Protein AF-A0A1V4ZCW5-F1 (afdb_monomer)

Solvent-accessible surface area (backbone atoms only — not comparable to full-atom values): 11944 Å² total; per-residue (Å²): 107,68,66,57,51,46,54,52,38,46,77,61,68,37,73,44,75,27,25,12,66,42,79,93,61,71,56,29,49,71,55,45,76,65,62,68,89,48,52,25,32,40,24,42,32,31,71,56,62,67,69,28,56,40,98,85,23,58,61,35,35,31,52,52,54,54,54,54,44,57,52,48,53,52,42,38,50,52,48,26,52,52,40,41,75,72,76,28,60,49,45,60,47,76,76,77,52,58,52,41,66,95,76,69,30,42,40,52,59,49,54,56,45,29,24,40,12,36,58,18,20,56,38,84,75,70,40,49,28,24,81,75,43,12,46,41,53,49,58,37,36,32,39,18,58,54,91,70,62,58,42,60,60,45,76,70,81,56,78,91,67,52,51,29,42,78,51,33,93,65,63,25,50,47,98,68,90,79,77,78,84,67,72,52,76,83,30,39,43,58,68,47,48,46,55,50,32,53,61,33,44,73,39,91,70,44,18,57,78,47,48,44,47,56,48,44,78,53,36,118

Secondary structure (DSSP, 8-state):
-HHHHHHHHHHTT--EEEEEE-TTPPP-THHHHHT----EEEEEEEEPPHHHHSTT-HHHHHHHHHHHHHHHHHHHHHHHHHHHHTT--EEEE-TT--SBGGGTB-SS-HHHHHHHTTS-EE-TTSSEEBTTTBT-EEEEEEEESS------PPPP--TT--HHHHT-TT--B-----SSS--STTTB-HHHHHHHHHHHHTSSS-----HHHHH--TT-

Nearest PDB structures (foldseek):
  5d08-assembly2_B  TM=6.611E-01  e=1.755E-12  Bacillus subtilis subsp. subtilis str. 168
  5t8y-assembly2_B  TM=6.480E-01  e=3.854E-12  Bacillus subtilis subsp. subtilis str. 168
  8q4h-assembly1_B  TM=7.563E-01  e=6.412E-10  Desulfitobacterium hafniense TCE1
  5d0b-assembly2_B  TM=6.548E-01  e=2.755E-11  Bacillus subtilis subsp. subtilis str. 168
  5d6s-assembly5_E  TM=5.963E-01  e=6.954E-12  Streptococcus thermophilus

Foldseek 3Di:
DLVVLVVLLVVLQFPDKFKAFCVPFDFFAPCNVVVDPFGMKIKTKHFQDPVCLDPPNLPRVVVSVVVVQVSVVVSQVVSQVVCVVVVKHKDKFRPQDQSPVVQSDGRGPQQLRCQFRQQAAQALLSAGQGQAATSRIDMIMMTINDPPDIHHGDWDPCPPPDQLCVQDPQSQADDDDDTGRDPCVVGGDVVSQVVVQVVQCPDVVRGGDCRSVNRDPGND

Radius of gyration: 16.93 Å; Cα contacts (8 Å, |Δi|>4): 439; chains: 1; bounding box: 41×35×45 Å

Sequence (220 aa):
MRQSVIALALSMGIDKVGFASLKGIEFRGDLERRGIGLDQAISLVMRLPAPAISRNGADGYHEAMVRGREEMDLAANAIAKLLRSYGHHALPVTSDFKAVPEIIAGQISHRMVAYRAGLGWIGRSTLLVTPEFGPRVRLITILTDADLGSGMPLANACGDCHRCIDNCPMNALKLTRFTGYPDRAAIIDYQKCDRYEQATLERQPPSFCAMCVRSCPVGK

Structure (mmCIF, N/CA/C/O backbone):
data_AF-A0A1V4ZCW5-F1
#
_entry.id   AF-A0A1V4ZCW5-F1
#
loop_
_atom_site.group_PDB
_atom_site.id
_atom_site.type_symbol
_atom_site.label_atom_id
_atom_site.label_alt_id
_atom_site.label_comp_id
_atom_site.label_asym_id
_atom_site.label_entity_id
_atom_site.label_seq_id
_atom_site.pdbx_PDB_ins_code
_atom_site.Cartn_x
_atom_site.Cartn_y
_atom_site.Cartn_z
_atom_site.occupancy
_atom_site.B_iso_or_equiv
_atom_site.auth_seq_id
_atom_site.auth_comp_id
_atom_site.auth_asym_id
_atom_site.auth_atom_id
_atom_site.pdbx_PDB_model_num
ATOM 1 N N . MET A 1 1 ? -16.479 8.333 14.044 1.00 92.50 1 MET A N 1
ATOM 2 C CA . MET A 1 1 ? -15.071 7.873 14.024 1.00 92.50 1 MET A CA 1
ATOM 3 C C . MET A 1 1 ? -14.504 7.735 12.612 1.00 92.50 1 MET A C 1
ATOM 5 O O . MET A 1 1 ? -13.581 8.473 12.295 1.00 92.50 1 MET A O 1
ATOM 9 N N . ARG A 1 2 ? -15.052 6.869 11.741 1.00 95.50 2 ARG A N 1
ATOM 10 C CA . ARG A 1 2 ? -14.537 6.661 10.368 1.00 95.50 2 ARG A CA 1
ATOM 11 C C . ARG A 1 2 ? -14.365 7.962 9.572 1.00 95.50 2 ARG A C 1
ATOM 13 O O . ARG A 1 2 ? -13.295 8.209 9.028 1.00 95.50 2 ARG A O 1
ATOM 20 N N . GLN A 1 3 ? -15.383 8.825 9.576 1.00 96.88 3 GLN A N 1
ATOM 21 C CA . GLN A 1 3 ? -15.315 10.117 8.889 1.00 96.88 3 GLN A CA 1
ATOM 22 C C . GLN A 1 3 ? -14.236 11.042 9.470 1.00 96.88 3 GLN A C 1
ATOM 24 O O . GLN A 1 3 ? -13.561 11.724 8.711 1.00 96.88 3 GLN A O 1
ATOM 29 N N . SER A 1 4 ? -14.028 11.027 10.791 1.00 97.69 4 SER A N 1
ATOM 30 C CA . SER A 1 4 ? -12.973 11.803 11.454 1.00 97.69 4 SER A CA 1
ATOM 31 C C . SER A 1 4 ? -11.578 11.344 11.027 1.00 97.69 4 SER A C 1
ATOM 33 O O . SER A 1 4 ? -10.719 12.174 10.752 1.00 97.69 4 SER A O 1
ATOM 35 N N . VAL A 1 5 ? -11.365 10.025 10.922 1.00 98.25 5 VAL A N 1
ATOM 36 C CA . VAL A 1 5 ? -10.112 9.443 10.414 1.00 98.25 5 VAL A CA 1
ATOM 37 C C . VAL A 1 5 ? -9.863 9.880 8.973 1.00 98.25 5 VAL A C 1
ATOM 39 O O . VAL A 1 5 ? -8.765 10.328 8.660 1.00 98.25 5 VAL A O 1
ATOM 42 N N . ILE A 1 6 ? -10.880 9.778 8.109 1.00 98.44 6 ILE A N 1
ATOM 43 C CA . ILE A 1 6 ? -10.775 10.192 6.703 1.00 98.44 6 ILE A CA 1
ATOM 44 C C . ILE A 1 6 ? -10.457 11.685 6.618 1.00 98.44 6 ILE A C 1
ATOM 46 O O . ILE A 1 6 ? -9.496 12.059 5.958 1.00 98.44 6 ILE A O 1
ATOM 50 N N . ALA A 1 7 ? -11.221 12.531 7.311 1.00 98.50 7 ALA A N 1
ATOM 51 C CA . ALA A 1 7 ? -11.031 13.978 7.285 1.00 98.50 7 ALA A CA 1
ATOM 52 C C . ALA A 1 7 ? -9.625 14.382 7.754 1.00 98.50 7 ALA A C 1
ATOM 54 O O . ALA A 1 7 ? -8.966 15.177 7.085 1.00 98.50 7 ALA A O 1
ATOM 55 N N . LEU A 1 8 ? -9.138 13.790 8.853 1.00 98.56 8 LEU A N 1
ATOM 56 C CA . LEU A 1 8 ? -7.785 14.039 9.345 1.00 98.56 8 LEU A CA 1
ATOM 57 C C . LEU A 1 8 ? -6.731 13.592 8.327 1.00 98.56 8 LEU A C 1
ATOM 59 O O . LEU A 1 8 ? -5.849 14.376 7.994 1.00 98.56 8 LEU A O 1
ATOM 63 N N . ALA A 1 9 ? -6.845 12.376 7.787 1.00 98.31 9 ALA A N 1
ATOM 64 C CA . ALA A 1 9 ? -5.902 11.867 6.794 1.00 98.31 9 ALA A CA 1
ATOM 65 C C . ALA A 1 9 ? -5.822 12.783 5.559 1.00 98.31 9 ALA A C 1
ATOM 67 O O . ALA A 1 9 ? -4.726 13.176 5.163 1.00 98.31 9 ALA A O 1
ATOM 68 N N . LEU A 1 10 ? -6.973 13.173 4.996 1.00 98.19 10 LEU A N 1
ATOM 69 C CA . LEU A 1 10 ? -7.039 14.071 3.838 1.00 98.19 10 LEU A CA 1
ATOM 70 C C . LEU A 1 10 ? -6.415 15.441 4.149 1.00 98.19 10 LEU A C 1
ATOM 72 O O . LEU A 1 10 ? -5.665 15.972 3.335 1.00 98.19 10 LEU A O 1
ATOM 76 N N . SER A 1 11 ? -6.663 15.992 5.345 1.00 98.25 11 SER A N 1
ATOM 77 C CA . SER A 1 11 ? -6.059 17.266 5.771 1.00 98.25 11 SER A CA 1
ATOM 78 C C . SER A 1 11 ? -4.532 17.208 5.905 1.00 98.25 11 SER A C 1
ATOM 80 O O . SER A 1 11 ? -3.874 18.244 5.874 1.00 98.25 11 SER A O 1
ATOM 82 N N . MET A 1 12 ? -3.970 16.002 6.028 1.00 97.69 12 MET A N 1
ATOM 83 C CA . MET A 1 12 ? -2.532 15.742 6.130 1.00 97.69 12 MET A CA 1
ATOM 84 C C . MET A 1 12 ? -1.906 15.300 4.798 1.00 97.69 12 MET A C 1
ATOM 86 O O . MET A 1 12 ? -0.776 14.820 4.792 1.00 97.69 12 MET A O 1
ATOM 90 N N . GLY A 1 13 ? -2.622 15.434 3.676 1.00 96.12 13 GLY A N 1
ATOM 91 C CA . GLY A 1 13 ? -2.092 15.118 2.345 1.00 96.12 13 GLY A CA 1
ATOM 92 C C . GLY A 1 13 ? -2.167 13.640 1.947 1.00 96.12 13 GLY A C 1
ATOM 93 O O . GLY A 1 13 ? -1.543 13.241 0.970 1.00 96.12 13 GLY A O 1
ATOM 94 N N . ILE A 1 14 ? -2.926 12.812 2.672 1.00 97.94 14 ILE A N 1
ATOM 95 C CA . ILE A 1 14 ? -3.232 11.441 2.238 1.00 97.94 14 ILE A CA 1
ATOM 96 C C . ILE A 1 14 ? -4.303 11.483 1.146 1.00 97.94 14 ILE A C 1
ATOM 98 O O . ILE A 1 14 ? -5.340 12.109 1.333 1.00 97.94 14 ILE A O 1
ATOM 102 N N . ASP A 1 15 ? -4.105 10.763 0.041 1.00 98.12 15 ASP A N 1
ATOM 103 C CA . ASP A 1 15 ? -5.053 10.749 -1.079 1.00 98.12 15 ASP A CA 1
ATOM 104 C C . ASP A 1 15 ? -6.217 9.771 -0.879 1.00 98.12 15 ASP A C 1
ATOM 106 O O . ASP A 1 15 ? -7.343 10.050 -1.291 1.00 98.12 15 ASP A O 1
ATOM 110 N N . LYS A 1 16 ? -5.967 8.591 -0.288 1.00 98.00 16 LYS A N 1
ATOM 111 C CA . LYS A 1 16 ? -7.023 7.590 -0.032 1.00 98.00 16 LYS A CA 1
ATOM 112 C C . LYS A 1 16 ? -6.861 6.920 1.323 1.00 98.00 16 LYS A C 1
ATOM 114 O O . LYS A 1 16 ? -5.755 6.619 1.765 1.00 98.00 16 LYS A O 1
ATOM 119 N N . VAL A 1 17 ? -7.998 6.607 1.935 1.00 98.62 17 VAL A N 1
ATOM 120 C CA . VAL A 1 17 ? -8.087 5.861 3.191 1.00 98.62 17 VAL A CA 1
ATOM 121 C C . VAL A 1 17 ? -9.011 4.676 2.988 1.00 98.62 17 VAL A C 1
ATOM 123 O O . VAL A 1 17 ? -10.118 4.819 2.469 1.00 98.62 17 VAL A O 1
ATOM 126 N N . GLY A 1 18 ? -8.561 3.503 3.408 1.00 98.31 18 GLY A N 1
ATOM 127 C CA . GLY A 1 18 ? -9.337 2.277 3.361 1.00 98.31 18 GLY A CA 1
ATOM 128 C C . GLY A 1 18 ? -9.285 1.544 4.694 1.00 98.31 18 GLY A C 1
ATOM 129 O O . GLY A 1 18 ? -8.347 1.717 5.466 1.00 98.31 18 GLY A O 1
ATOM 130 N N . PHE A 1 19 ? -10.296 0.723 4.951 1.00 98.44 19 PHE A N 1
ATOM 131 C CA . PHE A 1 19 ? -10.471 -0.015 6.201 1.00 98.44 19 PHE A CA 1
ATOM 132 C C . PHE A 1 19 ? -10.573 -1.500 5.871 1.00 98.44 19 PHE A C 1
ATOM 134 O O . PHE A 1 19 ? -11.222 -1.855 4.886 1.00 98.44 19 PHE A O 1
ATOM 141 N N . ALA A 1 20 ? -9.898 -2.357 6.627 1.00 97.56 20 ALA A N 1
ATOM 142 C CA . ALA A 1 20 ? -9.837 -3.784 6.347 1.00 97.56 20 ALA A CA 1
ATOM 143 C C . ALA A 1 20 ? -9.802 -4.614 7.626 1.00 97.56 20 ALA A C 1
ATOM 145 O O . ALA A 1 20 ? -9.066 -4.296 8.558 1.00 97.56 20 ALA A O 1
ATOM 146 N N . SER A 1 21 ? -10.493 -5.754 7.601 1.00 95.38 21 SER A N 1
ATOM 147 C CA . SER A 1 21 ? -10.320 -6.779 8.629 1.00 95.38 21 SER A CA 1
ATOM 148 C C . SER A 1 21 ? -8.956 -7.470 8.505 1.00 95.38 21 SER A C 1
ATOM 150 O O . SER A 1 21 ? -8.530 -7.878 7.412 1.00 95.38 21 SER A O 1
ATOM 152 N N . LEU A 1 22 ? -8.311 -7.679 9.654 1.00 93.50 22 LEU A N 1
ATOM 153 C CA . LEU A 1 22 ? -7.058 -8.423 9.795 1.00 93.50 22 LEU A CA 1
ATOM 154 C C . LEU A 1 22 ? -7.256 -9.946 9.816 1.00 93.50 22 LEU A C 1
ATOM 156 O O . LEU A 1 22 ? -6.273 -10.685 9.825 1.00 93.50 22 LEU A O 1
ATOM 160 N N . LYS A 1 23 ? -8.499 -10.448 9.772 1.00 91.62 23 LYS A N 1
ATOM 161 C CA . LYS A 1 23 ? -8.797 -11.889 9.840 1.00 91.62 23 LYS A CA 1
ATOM 162 C C . LYS A 1 23 ? -8.027 -12.681 8.775 1.00 91.62 23 LYS A C 1
ATOM 164 O O . LYS A 1 23 ? -8.260 -12.514 7.577 1.00 91.62 23 LYS A O 1
ATOM 169 N N . GLY A 1 24 ? -7.123 -13.563 9.198 1.00 88.31 24 GLY A N 1
ATOM 170 C CA . GLY A 1 24 ? -6.302 -14.372 8.291 1.00 88.31 24 GLY A CA 1
ATOM 171 C C . GLY A 1 24 ? -5.244 -13.578 7.513 1.00 88.31 24 GLY A C 1
ATOM 172 O O . GLY A 1 24 ? -4.855 -14.003 6.428 1.00 88.31 24 GLY A O 1
ATOM 173 N N . ILE A 1 25 ? -4.830 -12.402 7.998 1.00 89.62 25 ILE A N 1
ATOM 174 C CA . ILE A 1 25 ? -3.586 -11.756 7.561 1.00 89.62 25 ILE A CA 1
ATOM 175 C C . ILE A 1 25 ? -2.448 -12.275 8.436 1.00 89.62 25 ILE A C 1
ATOM 177 O O . ILE A 1 25 ? -2.554 -12.290 9.658 1.00 89.62 25 ILE A O 1
ATOM 181 N N . GLU A 1 26 ? -1.354 -12.677 7.798 1.00 87.31 26 GLU A N 1
ATOM 182 C CA . GLU A 1 26 ? -0.129 -13.064 8.490 1.00 87.31 26 GLU A CA 1
ATOM 183 C C . GLU A 1 26 ? 0.629 -11.835 9.005 1.00 87.31 26 GLU A C 1
ATOM 185 O O . GLU A 1 26 ? 0.878 -10.879 8.258 1.00 87.31 26 GLU A O 1
ATOM 190 N N . PHE A 1 27 ? 1.048 -11.908 10.265 1.00 87.69 27 PHE A N 1
ATOM 191 C CA . PHE A 1 27 ? 2.025 -11.004 10.863 1.00 87.69 27 PHE A CA 1
ATOM 192 C C . PHE A 1 27 ? 3.391 -11.676 10.902 1.00 87.69 27 PHE A C 1
ATOM 194 O O . PHE A 1 27 ? 3.483 -12.898 10.840 1.00 87.69 27 PHE A O 1
ATOM 201 N N . ARG A 1 28 ? 4.454 -10.875 10.996 1.00 85.38 28 ARG A N 1
ATOM 202 C CA . ARG A 1 28 ? 5.839 -11.359 11.083 1.00 85.38 28 ARG A CA 1
ATOM 203 C C . ARG A 1 28 ? 6.632 -10.570 12.118 1.00 85.38 28 ARG A C 1
ATOM 205 O O . ARG A 1 28 ? 6.323 -9.409 12.404 1.00 85.38 28 ARG A O 1
ATOM 212 N N . GLY A 1 29 ? 7.692 -11.178 12.643 1.00 82.12 29 GLY A N 1
ATOM 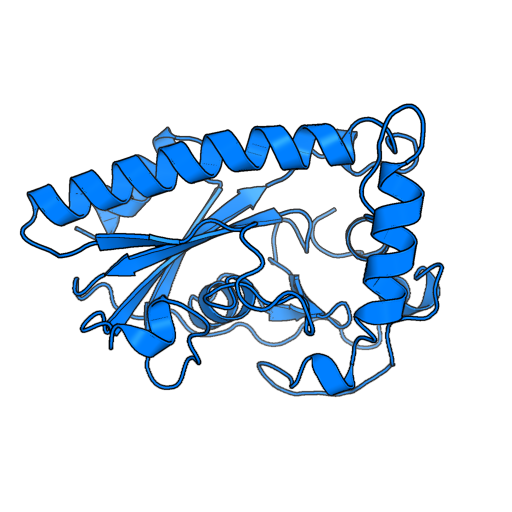213 C CA . GLY A 1 29 ? 8.621 -10.521 13.567 1.00 82.12 29 GLY A CA 1
ATOM 214 C C . GLY A 1 29 ? 7.976 -10.206 14.920 1.00 82.12 29 GLY A C 1
ATOM 215 O O . GLY A 1 29 ? 7.296 -11.047 15.500 1.00 82.12 29 GLY A O 1
ATOM 216 N N . ASP A 1 30 ? 8.183 -8.995 15.447 1.00 77.62 30 ASP A N 1
ATOM 217 C CA . ASP A 1 30 ? 7.653 -8.609 16.767 1.00 77.62 30 ASP A CA 1
ATOM 218 C C . ASP A 1 30 ? 6.126 -8.657 16.853 1.00 77.62 30 ASP A C 1
ATOM 220 O O . ASP A 1 30 ? 5.578 -9.004 17.896 1.00 77.62 30 ASP A O 1
ATOM 224 N N . LEU A 1 31 ? 5.435 -8.320 15.764 1.00 79.75 31 LEU A N 1
ATOM 225 C CA . LEU A 1 31 ? 3.972 -8.337 15.719 1.00 79.75 31 LEU A CA 1
ATOM 226 C C . LEU A 1 31 ? 3.407 -9.749 15.846 1.00 79.75 31 LEU A C 1
ATOM 228 O O . LEU A 1 31 ? 2.412 -9.950 16.535 1.00 79.75 31 LEU A O 1
ATOM 232 N N . GLU A 1 32 ? 4.072 -10.721 15.231 1.00 77.88 32 GLU A N 1
ATOM 233 C CA . GLU A 1 32 ? 3.723 -12.134 15.353 1.00 77.88 32 GLU A CA 1
ATOM 234 C C . GLU A 1 32 ? 3.944 -12.631 16.787 1.00 77.88 32 GLU A C 1
ATOM 236 O O . GLU A 1 32 ? 3.042 -13.208 17.390 1.00 77.88 32 GLU A O 1
ATOM 241 N N . ARG A 1 33 ? 5.107 -12.319 17.379 1.00 68.06 33 ARG A N 1
ATOM 242 C CA . ARG A 1 33 ? 5.456 -12.736 18.749 1.00 68.06 33 ARG A CA 1
ATOM 243 C C . ARG A 1 33 ? 4.529 -12.169 19.819 1.00 68.06 33 ARG A C 1
ATOM 245 O O . ARG A 1 33 ? 4.301 -12.818 20.834 1.00 68.06 33 ARG A O 1
ATOM 252 N N . ARG A 1 34 ? 4.047 -10.939 19.631 1.00 67.19 34 ARG A N 1
ATOM 253 C CA . ARG A 1 34 ? 3.293 -10.208 20.658 1.00 67.19 34 ARG A CA 1
ATOM 254 C C . ARG A 1 34 ? 1.820 -10.593 20.742 1.00 67.19 34 ARG A C 1
ATOM 256 O O . ARG A 1 34 ? 1.196 -10.189 21.715 1.00 67.19 34 ARG A O 1
ATOM 263 N N . GLY A 1 35 ? 1.277 -11.334 19.768 1.00 60.94 35 GLY A N 1
ATOM 264 C CA . GLY A 1 35 ? -0.139 -11.710 19.746 1.00 60.94 35 GLY A CA 1
ATOM 265 C C . GLY A 1 35 ? -1.036 -10.475 19.808 1.00 60.94 35 GLY A C 1
ATOM 266 O O . GLY A 1 35 ? -1.590 -10.140 20.852 1.00 60.94 35 GLY A O 1
ATOM 267 N N . ILE A 1 36 ? -1.127 -9.735 18.707 1.00 68.12 36 ILE A N 1
ATOM 268 C CA . ILE A 1 36 ? -1.835 -8.459 18.731 1.00 68.12 36 ILE A CA 1
ATOM 269 C C . ILE A 1 36 ? -3.350 -8.694 18.806 1.00 68.12 36 ILE A C 1
ATOM 271 O O . ILE A 1 36 ? -3.936 -9.240 17.878 1.00 68.12 36 ILE A O 1
ATOM 275 N N . GLY A 1 37 ? -3.999 -8.219 19.871 1.00 76.69 37 GLY A N 1
ATOM 276 C CA . GLY A 1 37 ? -5.463 -8.194 20.006 1.00 76.69 37 GLY A CA 1
ATOM 277 C C . GLY A 1 37 ? -6.163 -7.138 19.137 1.00 76.69 37 GLY A C 1
ATOM 278 O O . GLY A 1 37 ? -7.211 -6.641 19.526 1.00 76.69 37 GLY A O 1
ATOM 279 N N . LEU A 1 38 ? -5.560 -6.747 18.010 1.00 86.81 38 LEU A N 1
ATOM 280 C CA . LEU A 1 38 ? -6.129 -5.799 17.050 1.00 86.81 38 LEU A CA 1
ATOM 281 C C . LEU A 1 38 ? -6.683 -6.601 15.870 1.00 86.81 38 LEU A C 1
ATOM 283 O O . LEU A 1 38 ? -6.007 -7.489 15.349 1.00 86.81 38 LEU A O 1
ATOM 287 N N . ASP A 1 39 ? -7.900 -6.293 15.446 1.00 90.88 39 ASP A N 1
ATOM 288 C CA . ASP A 1 39 ? -8.663 -7.060 14.457 1.00 90.88 39 ASP A CA 1
ATOM 289 C C . ASP A 1 39 ? -8.996 -6.255 13.188 1.00 90.88 39 ASP A C 1
ATOM 291 O O . ASP A 1 39 ? -9.387 -6.833 12.164 1.00 90.88 39 ASP A O 1
ATOM 295 N N . GLN A 1 40 ? -8.772 -4.940 13.222 1.00 95.81 40 GLN A N 1
ATOM 296 C CA . GLN A 1 40 ? -9.003 -4.010 12.124 1.00 95.81 40 GLN A CA 1
ATOM 297 C C . GLN A 1 40 ? -7.734 -3.246 11.750 1.00 95.81 40 GLN A C 1
ATOM 299 O O . GLN A 1 40 ? -6.817 -3.030 12.544 1.00 95.81 40 GLN A O 1
ATOM 304 N N . ALA A 1 41 ? -7.683 -2.804 10.500 1.00 97.31 41 ALA A N 1
ATOM 305 C CA . ALA A 1 41 ? -6.598 -1.994 9.986 1.00 97.31 41 ALA A CA 1
ATOM 306 C C . ALA A 1 41 ? -7.095 -0.862 9.093 1.00 97.31 41 ALA A C 1
ATOM 308 O O . ALA A 1 41 ? -8.044 -1.008 8.323 1.00 97.31 41 ALA A O 1
ATOM 309 N N . ILE A 1 42 ? -6.385 0.259 9.157 1.00 98.38 42 ILE A N 1
ATOM 310 C CA . ILE A 1 42 ? -6.550 1.411 8.280 1.00 98.38 42 ILE A CA 1
ATOM 311 C C . ILE A 1 42 ? -5.358 1.431 7.328 1.00 98.38 42 ILE A C 1
ATOM 313 O O . ILE A 1 42 ? -4.209 1.485 7.765 1.00 98.38 42 ILE A O 1
ATOM 317 N N . SER A 1 43 ? -5.621 1.394 6.027 1.00 98.31 43 SER A N 1
ATOM 318 C CA . SER A 1 43 ? -4.619 1.594 4.984 1.00 98.31 43 SER A CA 1
ATOM 319 C C . SER A 1 43 ? -4.686 3.028 4.485 1.00 98.31 43 SER A C 1
ATOM 321 O O . SER A 1 43 ? -5.746 3.472 4.042 1.00 98.31 43 SER A O 1
ATOM 323 N N . LEU A 1 44 ? -3.552 3.724 4.487 1.00 98.44 44 LEU A N 1
ATOM 324 C CA . LEU A 1 44 ? -3.424 5.034 3.849 1.00 98.44 44 LEU A CA 1
ATOM 325 C C . LEU A 1 44 ? -2.683 4.883 2.524 1.00 98.44 44 LEU A C 1
ATOM 327 O O . LEU A 1 44 ? -1.743 4.092 2.420 1.00 98.44 44 LEU A O 1
ATOM 331 N N . VAL A 1 45 ? -3.107 5.650 1.528 1.00 98.06 45 VAL A N 1
ATOM 332 C CA . VAL A 1 45 ? -2.492 5.731 0.204 1.00 98.06 45 VAL A CA 1
ATOM 333 C C . VAL A 1 45 ? -2.082 7.170 -0.031 1.00 98.06 45 VAL A C 1
ATOM 335 O O . VAL A 1 45 ? -2.930 8.057 0.018 1.00 98.06 45 VAL A O 1
ATOM 338 N N . MET A 1 46 ? -0.806 7.375 -0.327 1.00 97.31 46 MET A N 1
ATOM 339 C CA . MET A 1 46 ? -0.278 8.664 -0.760 1.00 97.31 46 MET A CA 1
ATOM 340 C C . MET A 1 46 ? 0.253 8.529 -2.182 1.00 97.31 46 MET A C 1
ATOM 342 O O . MET A 1 46 ? 1.047 7.630 -2.476 1.00 97.31 46 MET A O 1
ATOM 346 N N . ARG A 1 47 ? -0.195 9.397 -3.080 1.00 95.69 47 ARG A N 1
ATOM 347 C CA . ARG A 1 47 ? 0.251 9.474 -4.463 1.00 95.69 47 ARG A CA 1
ATOM 348 C C . ARG A 1 47 ? 1.657 10.056 -4.502 1.00 95.69 47 ARG A C 1
ATOM 350 O O . ARG A 1 47 ? 1.945 11.102 -3.936 1.00 95.69 47 ARG A O 1
ATOM 357 N N . LEU A 1 48 ? 2.529 9.396 -5.251 1.00 92.25 48 LEU A N 1
ATOM 358 C CA . LEU A 1 48 ? 3.860 9.917 -5.526 1.00 92.25 48 LEU A CA 1
ATOM 359 C C . LEU A 1 48 ? 3.795 11.036 -6.590 1.00 92.25 48 LEU A C 1
ATOM 361 O O . LEU A 1 48 ? 3.066 10.886 -7.581 1.00 92.25 48 LEU A O 1
ATOM 365 N N . PRO A 1 49 ? 4.580 12.123 -6.453 1.00 89.19 49 PRO A N 1
ATOM 366 C CA . PRO A 1 49 ? 4.619 13.203 -7.436 1.00 89.19 49 PRO A CA 1
ATOM 367 C C . PRO A 1 49 ? 4.956 12.687 -8.840 1.00 89.19 49 PRO A C 1
ATOM 369 O O . PRO A 1 49 ? 5.955 11.996 -9.038 1.00 89.19 49 PRO A O 1
ATOM 372 N N . ALA A 1 50 ? 4.151 13.048 -9.843 1.00 85.69 50 ALA A N 1
ATOM 373 C CA . ALA A 1 50 ? 4.337 12.563 -11.215 1.00 85.69 50 ALA A CA 1
ATOM 374 C C . ALA A 1 50 ? 5.754 12.816 -11.790 1.00 85.69 50 ALA A C 1
ATOM 376 O O . ALA A 1 50 ? 6.303 11.889 -12.400 1.00 85.69 50 ALA A O 1
ATOM 377 N N . PRO A 1 51 ? 6.400 13.984 -11.564 1.00 83.81 51 PRO A N 1
ATOM 378 C CA . PRO A 1 51 ? 7.761 14.230 -12.046 1.00 83.81 51 PRO A CA 1
ATOM 379 C C . PRO A 1 51 ? 8.795 13.234 -11.503 1.00 83.81 51 PRO A C 1
ATOM 381 O O . PRO A 1 51 ? 9.662 12.793 -12.261 1.00 83.81 51 PRO A O 1
ATOM 384 N N . ALA A 1 52 ? 8.647 12.795 -10.246 1.00 83.19 52 ALA A N 1
ATOM 385 C CA . ALA A 1 52 ? 9.547 11.838 -9.596 1.00 83.19 52 ALA A CA 1
ATOM 386 C C . ALA A 1 52 ? 9.521 10.444 -10.252 1.00 83.19 52 ALA A C 1
ATOM 388 O O . ALA A 1 52 ? 10.432 9.637 -10.085 1.00 83.19 52 ALA A O 1
ATOM 389 N N . ILE A 1 53 ? 8.479 10.143 -11.029 1.00 80.75 53 ILE A N 1
ATOM 390 C CA . ILE A 1 53 ? 8.257 8.832 -11.652 1.00 80.75 53 ILE A CA 1
ATOM 391 C C . ILE A 1 53 ? 8.528 8.888 -13.166 1.00 80.75 53 ILE A C 1
ATOM 393 O O . ILE A 1 53 ? 8.486 7.870 -13.851 1.00 80.75 53 ILE A O 1
ATOM 397 N N . SER A 1 54 ? 8.842 10.058 -13.720 1.00 69.44 54 SER A N 1
ATOM 398 C CA . SER A 1 54 ? 9.095 10.221 -15.154 1.00 69.44 54 SER A CA 1
ATOM 399 C C . SER A 1 54 ? 10.400 9.545 -15.620 1.00 69.44 54 SER A C 1
ATOM 401 O O . SER A 1 54 ? 11.286 9.227 -14.822 1.00 69.44 54 SER A O 1
ATOM 403 N N . ARG A 1 55 ? 10.520 9.302 -16.940 1.00 56.38 55 ARG A N 1
ATOM 404 C CA . ARG A 1 55 ? 11.648 8.581 -17.575 1.00 56.38 55 ARG A CA 1
ATOM 405 C C . ARG A 1 55 ? 13.031 9.197 -17.296 1.00 56.38 55 ARG A C 1
ATOM 407 O O . ARG A 1 55 ? 14.005 8.457 -17.355 1.00 56.38 55 ARG A O 1
ATOM 414 N N . ASN A 1 56 ? 13.098 10.481 -16.938 1.00 47.62 56 ASN A N 1
ATOM 415 C CA . ASN A 1 56 ? 14.348 11.222 -16.731 1.00 47.62 56 ASN A CA 1
ATOM 416 C C . ASN A 1 56 ? 14.710 11.434 -15.247 1.00 47.62 56 ASN A C 1
ATOM 418 O O . ASN A 1 56 ? 15.734 12.035 -14.959 1.00 47.62 56 ASN A O 1
ATOM 422 N N . GLY A 1 57 ? 13.891 10.960 -14.301 1.00 49.06 57 GLY A N 1
ATOM 423 C CA . GLY A 1 57 ? 14.055 11.247 -12.871 1.00 49.06 57 GLY A CA 1
ATOM 424 C C . GLY A 1 57 ? 14.549 10.056 -12.056 1.00 49.06 57 GLY A C 1
ATOM 425 O O . GLY A 1 57 ? 13.873 9.657 -11.109 1.00 49.06 57 GLY A O 1
ATOM 426 N N . ALA A 1 58 ? 15.680 9.435 -12.412 1.00 51.66 58 ALA A N 1
ATOM 427 C CA . ALA A 1 58 ? 16.339 8.497 -11.486 1.00 51.66 58 ALA A CA 1
ATOM 428 C C . ALA A 1 58 ? 16.590 9.166 -10.116 1.00 51.66 58 ALA A C 1
ATOM 430 O O . ALA A 1 58 ? 16.436 8.520 -9.080 1.00 51.66 58 ALA A O 1
ATOM 431 N N . ASP A 1 59 ? 16.806 10.478 -10.130 1.00 59.84 59 ASP A N 1
ATOM 432 C CA . ASP A 1 59 ? 17.229 11.251 -8.966 1.00 59.84 59 ASP A CA 1
ATOM 433 C C . ASP A 1 59 ? 16.041 11.662 -8.071 1.00 59.84 59 ASP A C 1
ATOM 435 O O . ASP A 1 59 ? 16.184 11.792 -6.861 1.00 59.84 59 ASP A O 1
ATOM 439 N N . GLY A 1 60 ? 14.828 11.777 -8.631 1.00 77.38 60 GLY A N 1
ATOM 440 C CA . GLY A 1 60 ? 13.641 12.227 -7.888 1.00 77.38 60 GLY A CA 1
ATOM 441 C C . GLY A 1 60 ? 12.819 11.112 -7.235 1.00 77.38 60 GLY A C 1
ATOM 442 O O . GLY A 1 60 ? 12.112 11.359 -6.260 1.00 77.38 60 GLY A O 1
ATOM 443 N N . TYR A 1 61 ? 12.879 9.878 -7.752 1.00 85.69 61 TYR A N 1
ATOM 444 C CA . TYR A 1 61 ? 12.055 8.784 -7.217 1.00 85.69 61 TYR A CA 1
ATOM 445 C C . TYR A 1 61 ? 12.477 8.384 -5.800 1.00 85.69 61 TYR A C 1
ATOM 447 O O . TYR A 1 61 ? 11.620 8.184 -4.942 1.00 85.69 61 TYR A O 1
ATOM 455 N N . HIS A 1 62 ? 13.788 8.297 -5.551 1.00 87.25 62 HIS A N 1
ATOM 456 C CA . HIS A 1 62 ? 14.323 8.012 -4.221 1.00 87.25 62 HIS A CA 1
ATOM 457 C C . HIS A 1 62 ? 13.887 9.083 -3.215 1.00 87.25 62 HIS A C 1
ATOM 459 O O . HIS A 1 62 ? 13.292 8.759 -2.190 1.00 87.25 62 HIS A O 1
ATOM 465 N N . GLU A 1 63 ? 14.081 10.359 -3.551 1.00 87.19 63 GLU A N 1
ATOM 466 C CA . GLU A 1 63 ? 13.682 11.476 -2.695 1.00 87.19 63 GLU A CA 1
ATOM 467 C C . GLU A 1 63 ? 12.172 11.493 -2.413 1.00 87.19 63 GLU A C 1
ATOM 469 O O . GLU A 1 63 ? 11.765 11.622 -1.260 1.00 87.19 63 GLU A O 1
ATOM 474 N N . ALA A 1 64 ? 11.332 11.290 -3.432 1.00 89.94 64 ALA A N 1
ATOM 475 C CA . ALA A 1 64 ? 9.883 11.212 -3.252 1.00 89.94 64 ALA A CA 1
ATOM 476 C C . ALA A 1 64 ? 9.470 10.052 -2.331 1.00 89.94 64 ALA A C 1
ATOM 478 O O . ALA A 1 64 ? 8.523 10.173 -1.554 1.00 89.94 64 ALA A O 1
ATOM 479 N N . MET A 1 65 ? 10.187 8.928 -2.394 1.00 88.94 65 MET A N 1
ATOM 480 C CA . MET A 1 65 ? 9.960 7.795 -1.502 1.00 88.94 65 MET A CA 1
ATOM 481 C C . MET A 1 65 ? 10.406 8.084 -0.065 1.00 88.94 65 MET A C 1
ATOM 483 O O . MET A 1 65 ? 9.728 7.649 0.865 1.00 88.94 65 MET A O 1
ATOM 487 N N . VAL A 1 66 ? 11.516 8.801 0.128 1.00 89.25 66 VAL A N 1
ATOM 488 C CA . VAL A 1 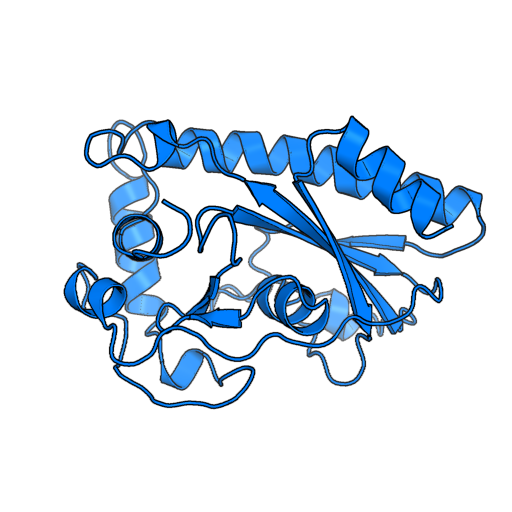66 ? 12.001 9.203 1.458 1.00 89.25 66 VAL A CA 1
ATOM 489 C C . VAL A 1 66 ? 11.064 10.233 2.086 1.00 89.25 66 VAL A C 1
ATOM 491 O O . VAL A 1 66 ? 10.533 9.970 3.158 1.00 89.25 66 VAL A O 1
ATOM 494 N N . ARG A 1 67 ? 10.758 11.336 1.396 1.00 90.12 67 ARG A N 1
ATOM 495 C CA . ARG A 1 67 ? 9.845 12.377 1.906 1.00 90.12 67 ARG A CA 1
ATOM 496 C C . ARG A 1 67 ? 8.450 11.825 2.195 1.00 90.12 67 ARG A C 1
ATOM 498 O O . ARG A 1 67 ? 7.923 11.988 3.291 1.00 90.12 67 ARG A O 1
ATOM 505 N N . GLY A 1 68 ? 7.892 11.063 1.251 1.00 92.69 68 GLY A N 1
ATOM 506 C CA . GLY A 1 68 ? 6.573 10.459 1.425 1.00 92.69 68 GLY A CA 1
ATOM 507 C C . GLY A 1 68 ? 6.509 9.441 2.569 1.00 92.69 68 GLY A C 1
ATOM 508 O O . GLY A 1 68 ? 5.425 9.111 3.030 1.00 92.69 68 GLY A O 1
ATOM 509 N N . ARG A 1 69 ? 7.637 8.909 3.055 1.00 91.75 69 ARG A N 1
ATOM 510 C CA . ARG A 1 69 ? 7.655 8.094 4.279 1.00 91.75 69 ARG A CA 1
ATOM 511 C C . ARG A 1 69 ? 7.408 8.948 5.511 1.00 91.75 69 ARG A C 1
ATOM 513 O O . ARG A 1 69 ? 6.536 8.609 6.299 1.00 91.75 69 ARG A O 1
ATOM 520 N N . GLU A 1 70 ? 8.162 10.032 5.653 1.00 92.56 70 GLU A N 1
ATOM 521 C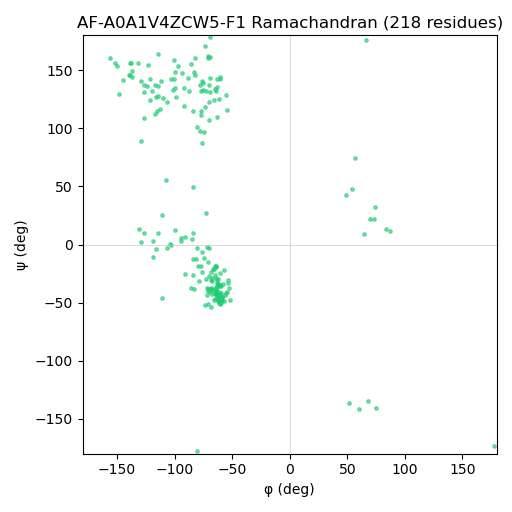 CA . GLU A 1 70 ? 8.087 10.925 6.810 1.00 92.56 70 GLU A CA 1
ATOM 522 C C . GLU A 1 70 ? 6.675 11.503 6.949 1.00 92.56 70 GLU A C 1
ATOM 524 O O . GLU A 1 70 ? 6.077 11.457 8.024 1.00 92.56 70 GLU A O 1
ATOM 529 N N . GLU A 1 71 ? 6.092 11.950 5.835 1.00 94.69 71 GLU A N 1
ATOM 530 C CA . GLU A 1 71 ? 4.724 12.473 5.798 1.00 94.69 71 GLU A CA 1
ATOM 531 C C . GLU A 1 71 ? 3.683 11.407 6.190 1.00 94.69 71 GLU A C 1
ATOM 533 O O . GLU A 1 71 ? 2.781 11.666 6.993 1.00 94.69 71 GLU A O 1
ATOM 538 N N . MET A 1 72 ? 3.823 10.176 5.683 1.00 95.81 72 MET A N 1
ATOM 539 C CA . MET A 1 72 ? 2.915 9.077 6.026 1.00 95.81 72 MET A CA 1
ATOM 540 C C . MET A 1 72 ? 3.053 8.619 7.480 1.00 95.81 72 MET A C 1
ATOM 542 O O . MET A 1 72 ? 2.036 8.325 8.112 1.00 95.81 72 MET A O 1
ATOM 546 N N . ASP A 1 73 ? 4.269 8.583 8.026 1.00 95.50 73 ASP A N 1
ATOM 547 C CA . ASP A 1 73 ? 4.512 8.246 9.431 1.00 95.50 73 ASP A CA 1
ATOM 548 C C . ASP A 1 73 ? 3.886 9.301 10.357 1.00 95.50 73 ASP A C 1
ATOM 550 O O . ASP A 1 73 ? 3.261 8.954 11.367 1.00 95.50 73 ASP A O 1
ATOM 554 N N . LEU A 1 74 ? 3.970 10.589 10.003 1.00 96.31 74 LEU A N 1
ATOM 555 C CA . LEU A 1 74 ? 3.286 11.664 10.729 1.00 96.31 74 LEU A CA 1
ATOM 556 C C . LEU A 1 74 ? 1.761 11.491 10.692 1.00 96.31 74 LEU A C 1
ATOM 558 O O . LEU A 1 74 ? 1.116 11.537 11.746 1.00 96.31 74 LEU A O 1
ATOM 562 N N . ALA A 1 75 ? 1.185 11.232 9.514 1.00 97.62 75 ALA A N 1
ATOM 563 C CA . ALA A 1 75 ? -0.252 10.999 9.358 1.00 97.62 75 ALA A CA 1
ATOM 564 C C . ALA A 1 75 ? -0.733 9.773 10.146 1.00 97.62 75 ALA A C 1
ATOM 566 O O . ALA A 1 75 ? -1.719 9.846 10.886 1.00 97.62 75 ALA A O 1
ATOM 567 N N . ALA A 1 76 ? -0.011 8.655 10.059 1.00 97.81 76 ALA A N 1
ATOM 568 C CA . ALA A 1 76 ? -0.358 7.436 10.777 1.00 97.81 76 ALA A CA 1
ATOM 569 C C . ALA A 1 76 ? -0.288 7.622 12.299 1.00 97.81 76 ALA A C 1
ATOM 571 O O . ALA A 1 76 ? -1.183 7.173 13.021 1.00 97.81 76 ALA A O 1
ATOM 572 N N . ASN A 1 77 ? 0.718 8.348 12.796 1.00 97.62 77 ASN A N 1
ATOM 573 C CA . ASN A 1 77 ? 0.828 8.689 14.212 1.00 97.62 77 ASN A CA 1
ATOM 574 C C . ASN A 1 77 ? -0.313 9.596 14.691 1.00 97.62 77 ASN A C 1
ATOM 576 O O . ASN A 1 77 ? -0.855 9.370 15.777 1.00 97.62 77 ASN A O 1
ATOM 580 N N . ALA A 1 78 ? -0.693 10.604 13.902 1.00 98.25 78 ALA A N 1
ATOM 581 C CA . ALA A 1 78 ? -1.804 11.495 14.228 1.00 98.25 78 ALA A CA 1
ATOM 582 C C . ALA A 1 78 ? -3.141 10.738 14.283 1.00 98.25 78 ALA A C 1
ATOM 584 O O . ALA A 1 78 ? -3.888 10.872 15.252 1.00 98.25 78 ALA A O 1
ATOM 585 N N . ILE A 1 79 ? -3.403 9.866 13.307 1.00 98.44 79 ILE A N 1
ATOM 586 C CA . ILE A 1 79 ? -4.607 9.025 13.280 1.00 98.44 79 ILE A CA 1
ATOM 587 C C . ILE A 1 79 ? -4.619 8.042 14.454 1.00 98.44 79 ILE A C 1
ATOM 589 O O . ILE A 1 79 ? -5.648 7.874 15.105 1.00 98.44 79 ILE A O 1
ATOM 593 N N . ALA A 1 80 ? -3.481 7.433 14.791 1.00 98.00 80 ALA A N 1
ATOM 594 C CA . ALA A 1 80 ? -3.401 6.554 15.953 1.00 98.00 80 ALA A CA 1
ATOM 595 C C . ALA A 1 80 ? -3.665 7.308 17.272 1.00 98.00 80 ALA A C 1
ATOM 597 O O . ALA A 1 80 ? -4.325 6.772 18.160 1.00 98.00 80 ALA A O 1
ATOM 598 N N . LYS A 1 81 ? -3.209 8.565 17.404 1.00 98.38 81 LYS A N 1
ATOM 599 C CA . LYS A 1 81 ? -3.562 9.431 18.548 1.00 98.38 81 LYS A CA 1
ATOM 600 C C . LYS A 1 81 ? -5.061 9.738 18.581 1.00 98.38 81 LYS A C 1
ATOM 602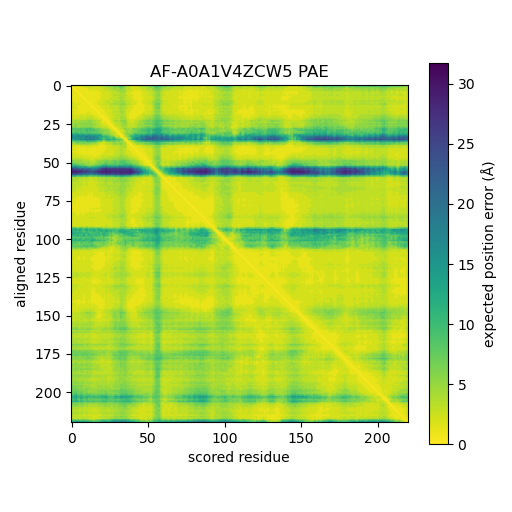 O O . LYS A 1 81 ? -5.653 9.670 19.655 1.00 98.38 81 LYS A O 1
ATOM 607 N N . LEU A 1 82 ? -5.671 10.017 17.428 1.00 98.50 82 LEU A N 1
ATOM 608 C CA . LEU A 1 82 ? -7.114 10.239 17.319 1.00 98.50 82 LEU A CA 1
ATOM 609 C C . LEU A 1 82 ? -7.909 9.008 17.783 1.00 98.50 82 LEU A C 1
ATOM 611 O O . LEU A 1 82 ? -8.813 9.145 18.601 1.00 98.50 82 LEU A O 1
ATOM 615 N N . LEU A 1 83 ? -7.548 7.806 17.330 1.00 98.00 83 LEU A N 1
ATOM 616 C CA . LEU A 1 83 ? -8.209 6.566 17.761 1.00 98.00 83 LEU A CA 1
ATOM 617 C C . LEU A 1 83 ? -8.075 6.336 19.271 1.00 98.00 83 LEU A C 1
ATOM 619 O O . LEU A 1 83 ? -9.067 6.045 19.934 1.00 98.00 83 LEU A O 1
ATOM 623 N N . ARG A 1 84 ? -6.882 6.571 19.834 1.00 97.38 84 ARG A N 1
ATOM 624 C CA . ARG A 1 84 ? -6.667 6.512 21.289 1.00 97.38 84 ARG A CA 1
ATOM 625 C C . ARG A 1 84 ? -7.514 7.526 22.055 1.00 97.38 84 ARG A C 1
ATOM 627 O O . ARG A 1 84 ? -8.003 7.200 23.129 1.00 97.38 84 ARG A O 1
ATOM 634 N N . SER A 1 85 ? -7.755 8.715 21.496 1.00 97.94 85 SER A N 1
ATOM 635 C CA . SER A 1 85 ? -8.666 9.700 22.103 1.00 97.94 85 SER A CA 1
ATOM 636 C C . SER A 1 85 ? -10.132 9.248 22.118 1.00 97.94 85 SER A C 1
ATOM 638 O O . SER A 1 85 ? -10.907 9.720 22.943 1.00 97.94 85 SER A O 1
ATOM 640 N N . TYR A 1 86 ? -10.501 8.303 21.249 1.00 97.38 86 TYR A N 1
ATOM 641 C CA . TYR A 1 86 ? -11.803 7.632 21.258 1.00 97.38 86 TYR A CA 1
ATOM 642 C C . TYR A 1 86 ? -11.820 6.345 22.100 1.00 97.38 86 TYR A C 1
ATOM 644 O O . TYR A 1 86 ? -12.823 5.641 22.094 1.00 97.38 86 TYR A O 1
ATOM 652 N N . GLY A 1 87 ? -10.743 6.039 22.833 1.00 96.81 87 GLY A N 1
ATOM 653 C CA . GLY A 1 87 ? -10.664 4.871 23.716 1.00 96.81 87 GLY A CA 1
ATOM 654 C C . GLY A 1 87 ? -10.206 3.575 23.041 1.00 96.81 87 GLY A C 1
ATOM 655 O O . GLY A 1 87 ? -10.301 2.520 23.657 1.00 96.81 87 GLY A O 1
ATOM 656 N N . HIS A 1 88 ? -9.698 3.642 21.808 1.00 96.38 88 HIS A N 1
ATOM 657 C CA . HIS A 1 88 ? -9.237 2.476 21.050 1.00 96.38 88 HIS A CA 1
ATOM 658 C C . HIS A 1 88 ? -7.720 2.308 21.092 1.00 96.38 88 HIS A C 1
ATOM 660 O O . HIS A 1 88 ? -6.965 3.286 21.089 1.00 96.38 88 HIS A O 1
ATOM 666 N N . HIS A 1 89 ? -7.242 1.068 21.037 1.00 95.12 89 HIS A N 1
ATOM 667 C CA . HIS A 1 89 ? -5.829 0.817 20.789 1.00 95.12 89 HIS A CA 1
ATOM 668 C C . HIS A 1 89 ? -5.516 1.043 19.311 1.00 95.12 89 HIS A C 1
ATOM 670 O O . HIS A 1 89 ? -6.270 0.653 18.420 1.00 95.12 89 HIS A O 1
ATOM 676 N N . ALA A 1 90 ? -4.375 1.673 19.037 1.00 95.69 90 ALA A N 1
ATOM 677 C CA . ALA A 1 90 ? -3.927 1.910 17.673 1.00 95.69 90 ALA A CA 1
ATOM 678 C C . ALA A 1 90 ? -2.402 1.892 17.571 1.00 95.69 90 ALA A C 1
ATOM 680 O O . ALA A 1 90 ? -1.717 2.600 18.320 1.00 95.69 90 ALA A O 1
ATOM 681 N N . LEU A 1 91 ? -1.892 1.116 16.614 1.00 93.81 91 LEU A N 1
ATOM 682 C CA . LEU A 1 91 ? -0.471 0.911 16.354 1.00 93.81 91 LEU A CA 1
ATOM 683 C C . LEU A 1 91 ? -0.151 1.207 14.879 1.00 93.81 91 LEU A C 1
ATOM 685 O O . LEU A 1 91 ? -0.531 0.425 14.005 1.00 93.81 91 LEU A O 1
ATOM 689 N N . PRO A 1 92 ? 0.554 2.309 14.579 1.00 94.19 92 PRO A N 1
ATOM 690 C CA . PRO A 1 92 ? 1.146 2.531 13.266 1.00 94.19 92 PRO A CA 1
ATOM 691 C C . PRO A 1 92 ? 2.203 1.462 12.975 1.00 94.19 92 PRO A C 1
ATOM 693 O O . PRO A 1 92 ? 3.040 1.171 13.829 1.00 94.19 92 PRO A O 1
ATOM 696 N N . VAL A 1 93 ? 2.188 0.910 11.765 1.00 91.81 93 VAL A N 1
ATOM 697 C CA . VAL A 1 93 ? 3.219 -0.007 11.271 1.00 91.81 93 VAL A CA 1
ATOM 698 C C . VAL A 1 93 ? 3.959 0.692 10.144 1.00 91.81 93 VAL A C 1
ATOM 700 O O . VAL A 1 93 ? 3.358 1.028 9.122 1.00 91.81 93 VAL A O 1
ATOM 703 N N . THR A 1 94 ? 5.253 0.928 10.350 1.00 81.38 94 THR A N 1
ATOM 704 C CA . THR A 1 94 ? 6.094 1.652 9.392 1.00 81.38 94 THR A CA 1
ATOM 705 C C . THR A 1 94 ? 6.306 0.811 8.135 1.00 81.38 94 THR A C 1
ATOM 707 O O . THR A 1 94 ? 6.438 -0.415 8.196 1.00 81.38 94 THR A O 1
ATOM 710 N N . SER A 1 95 ? 6.348 1.473 6.979 1.00 73.31 95 SER A N 1
ATOM 711 C CA . SER A 1 95 ? 6.376 0.814 5.667 1.00 73.31 95 SER A CA 1
ATOM 712 C C . SER A 1 95 ? 7.702 0.167 5.286 1.00 73.31 95 SER A C 1
ATOM 714 O O . SER A 1 95 ? 7.768 -0.569 4.301 1.00 73.31 95 SER A O 1
ATOM 716 N N . ASP A 1 96 ? 8.764 0.448 6.031 1.00 72.56 96 ASP A N 1
ATOM 717 C CA . ASP A 1 96 ? 10.129 0.234 5.555 1.00 72.56 96 ASP A CA 1
ATOM 718 C C . ASP A 1 96 ? 11.018 -0.553 6.515 1.00 72.56 96 ASP A C 1
ATOM 720 O O . ASP A 1 96 ? 12.195 -0.792 6.238 1.00 72.56 96 ASP 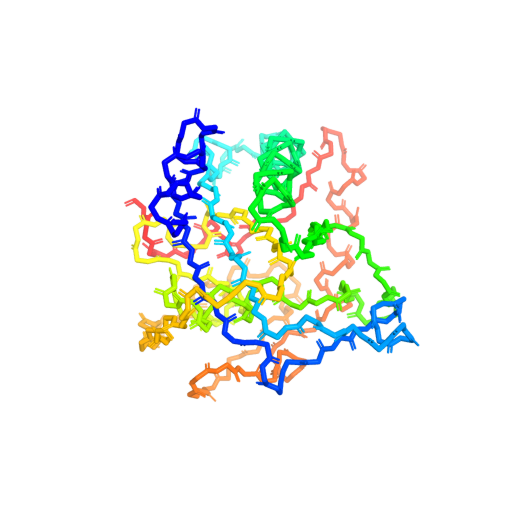A O 1
ATOM 724 N N . PHE A 1 97 ? 10.457 -0.998 7.634 1.00 73.81 97 PHE A N 1
ATOM 725 C CA . PHE A 1 97 ? 11.140 -1.930 8.508 1.00 73.81 97 PHE A CA 1
ATOM 726 C C . PHE A 1 97 ? 11.078 -3.344 7.911 1.00 73.81 97 PHE A C 1
ATOM 728 O O . PHE A 1 97 ? 10.008 -3.956 7.847 1.00 73.81 97 PHE A O 1
ATOM 735 N N . LYS A 1 98 ? 12.228 -3.880 7.478 1.00 77.88 98 LYS A N 1
ATOM 736 C CA . LYS A 1 98 ? 12.371 -5.288 7.069 1.00 77.88 98 LYS A CA 1
ATOM 737 C C . LYS A 1 98 ? 12.425 -6.166 8.326 1.00 77.88 98 LYS A C 1
ATOM 739 O O . LYS A 1 98 ? 13.497 -6.453 8.842 1.00 77.88 98 LYS A O 1
ATOM 744 N N . ALA A 1 99 ? 11.259 -6.576 8.818 1.00 73.88 99 ALA A N 1
ATOM 745 C CA . ALA A 1 99 ? 11.129 -7.440 9.992 1.00 73.88 99 ALA A CA 1
ATOM 746 C C . ALA A 1 99 ? 11.744 -8.835 9.801 1.00 73.88 99 ALA A C 1
ATOM 748 O O . ALA A 1 99 ? 12.197 -9.431 10.774 1.00 73.88 99 ALA A O 1
ATOM 749 N N . VAL A 1 100 ? 11.745 -9.346 8.565 1.00 77.56 100 VAL A N 1
ATOM 750 C CA . VAL A 1 100 ? 12.396 -10.610 8.184 1.00 77.56 100 VAL A CA 1
ATOM 751 C C . VAL A 1 100 ? 13.281 -10.334 6.964 1.00 77.56 100 VAL A C 1
ATOM 753 O O . VAL A 1 100 ? 12.785 -10.376 5.828 1.00 77.56 100 VAL A O 1
ATOM 756 N N . PRO A 1 101 ? 14.554 -9.945 7.171 1.00 77.31 101 PRO A N 1
ATOM 757 C CA . PRO A 1 101 ? 15.462 -9.548 6.096 1.00 77.31 101 PRO A CA 1
ATOM 758 C C . PRO A 1 101 ? 15.681 -10.632 5.034 1.00 77.31 101 PRO A C 1
ATOM 760 O O . PRO A 1 101 ? 15.771 -10.304 3.853 1.00 77.31 101 PRO A O 1
ATOM 763 N N . GLU A 1 102 ? 15.685 -11.908 5.426 1.00 76.00 102 GLU A N 1
ATOM 764 C CA . GLU A 1 102 ? 15.980 -13.069 4.571 1.00 76.00 102 GLU A CA 1
ATOM 765 C C . GLU A 1 102 ? 14.980 -13.220 3.418 1.00 76.00 102 GLU A C 1
ATOM 767 O O . GLU A 1 102 ? 15.338 -13.640 2.318 1.00 76.00 102 GLU A O 1
ATOM 772 N N . ILE A 1 103 ? 13.721 -12.847 3.667 1.00 75.56 103 ILE A N 1
ATOM 773 C CA . ILE A 1 103 ? 12.631 -12.870 2.679 1.00 75.56 103 ILE A CA 1
ATOM 774 C C . ILE A 1 103 ? 12.114 -11.467 2.342 1.00 75.56 103 ILE A C 1
ATOM 776 O O . ILE A 1 103 ? 11.084 -11.327 1.680 1.00 75.56 103 ILE A O 1
ATOM 780 N N . ILE A 1 104 ? 12.815 -10.425 2.802 1.00 78.62 104 ILE A N 1
ATOM 781 C CA . ILE A 1 104 ? 12.530 -9.015 2.506 1.00 78.62 104 ILE A CA 1
ATOM 782 C C . ILE A 1 104 ? 11.075 -8.656 2.850 1.00 78.62 104 ILE A C 1
ATOM 784 O O . ILE A 1 104 ? 10.330 -8.063 2.061 1.00 78.62 104 ILE A O 1
ATOM 788 N N . ALA A 1 105 ? 10.647 -9.059 4.046 1.00 80.50 105 ALA A N 1
ATOM 789 C CA . ALA A 1 105 ? 9.288 -8.850 4.523 1.00 80.50 105 ALA A CA 1
ATOM 790 C C . ALA A 1 105 ? 9.229 -7.857 5.685 1.00 80.50 105 ALA A C 1
ATOM 792 O O . ALA A 1 105 ? 10.070 -7.883 6.581 1.00 80.50 105 ALA A O 1
ATOM 793 N N . GLY A 1 106 ? 8.198 -7.008 5.678 1.00 84.69 106 GLY A N 1
ATOM 794 C CA . GLY A 1 106 ? 7.811 -6.204 6.836 1.00 84.69 106 GLY A CA 1
ATOM 795 C C . GLY A 1 106 ? 6.983 -6.999 7.845 1.00 84.69 106 GLY A C 1
ATOM 796 O O . GLY A 1 106 ? 6.718 -8.186 7.650 1.00 84.69 106 GLY A O 1
ATOM 797 N N . GLN A 1 107 ? 6.545 -6.330 8.913 1.00 88.94 107 GLN A N 1
ATOM 798 C CA . GLN A 1 107 ? 5.740 -6.955 9.974 1.00 88.94 107 GLN A CA 1
ATOM 799 C C . GLN A 1 107 ? 4.325 -7.343 9.507 1.00 88.94 107 GLN A C 1
ATOM 801 O O . GLN A 1 107 ? 3.703 -8.229 10.084 1.00 88.94 107 GLN A O 1
ATOM 806 N N . ILE A 1 108 ? 3.826 -6.681 8.460 1.00 91.69 108 ILE A N 1
ATOM 807 C CA . ILE A 1 108 ? 2.560 -6.957 7.774 1.00 91.69 108 ILE A CA 1
ATOM 808 C C . ILE A 1 108 ? 2.692 -6.546 6.301 1.00 91.69 108 ILE A C 1
ATOM 810 O O . ILE A 1 108 ? 3.464 -5.650 5.953 1.00 91.69 108 ILE A O 1
ATOM 814 N N . SER A 1 109 ? 1.925 -7.166 5.401 1.00 93.50 109 SER A N 1
ATOM 815 C CA . SER A 1 109 ? 1.847 -6.695 4.014 1.00 93.50 109 SER A CA 1
ATOM 816 C C . SER A 1 109 ? 0.894 -5.502 3.879 1.00 93.50 109 SER A C 1
ATOM 818 O O . SER A 1 109 ? -0.317 -5.683 3.742 1.00 93.50 109 SER A O 1
ATOM 820 N N . HIS A 1 110 ? 1.435 -4.283 3.790 1.00 96.06 110 HIS A N 1
ATOM 821 C CA . HIS A 1 110 ? 0.649 -3.073 3.485 1.00 96.06 110 HIS A CA 1
ATOM 822 C C . HIS A 1 110 ? -0.180 -3.205 2.198 1.00 96.06 110 HIS A C 1
ATOM 824 O O . HIS A 1 110 ? -1.297 -2.703 2.106 1.00 96.06 110 HIS A O 1
ATOM 830 N N . ARG A 1 111 ? 0.336 -3.943 1.206 1.00 95.94 111 ARG A N 1
ATOM 831 C CA . ARG A 1 111 ? -0.371 -4.214 -0.055 1.00 95.94 111 ARG A CA 1
ATOM 832 C C . ARG A 1 111 ? -1.599 -5.100 0.156 1.00 95.94 111 ARG A C 1
ATOM 834 O O . ARG A 1 111 ? -2.616 -4.863 -0.485 1.00 95.94 111 ARG A O 1
ATOM 841 N N . MET A 1 112 ? -1.513 -6.101 1.040 1.00 96.19 112 MET A N 1
ATOM 842 C CA . MET A 1 112 ? -2.650 -6.967 1.389 1.00 96.19 112 MET A CA 1
ATOM 843 C C . MET A 1 112 ? -3.742 -6.163 2.079 1.00 96.19 112 MET A C 1
ATOM 845 O O . MET A 1 112 ? -4.907 -6.274 1.704 1.00 96.19 112 MET A O 1
ATOM 849 N N . VAL A 1 113 ? -3.362 -5.332 3.051 1.00 97.50 113 VAL A N 1
ATOM 850 C CA . VAL A 1 113 ? -4.317 -4.486 3.775 1.00 97.50 113 VAL A CA 1
ATOM 851 C C . VAL A 1 113 ? -5.011 -3.532 2.805 1.00 97.50 113 VAL A C 1
ATOM 853 O O . VAL A 1 113 ? -6.235 -3.475 2.789 1.00 97.50 113 VAL A O 1
ATOM 856 N N . ALA A 1 114 ? -4.263 -2.863 1.925 1.00 98.25 114 ALA A N 1
ATOM 857 C CA . ALA A 1 114 ? -4.839 -1.956 0.938 1.00 98.25 114 ALA A CA 1
ATOM 858 C C . ALA A 1 114 ? -5.758 -2.660 -0.080 1.00 98.25 114 ALA A C 1
ATOM 860 O O . ALA A 1 114 ? -6.814 -2.136 -0.435 1.00 98.25 114 ALA A O 1
ATOM 861 N N . TYR A 1 115 ? -5.382 -3.865 -0.524 1.00 97.88 115 TYR A N 1
ATOM 862 C CA . TYR A 1 115 ? -6.208 -4.710 -1.389 1.00 97.88 115 TYR A CA 1
ATOM 863 C C . TYR A 1 115 ? -7.530 -5.085 -0.707 1.00 97.88 115 TYR A C 1
ATOM 865 O O . TYR A 1 115 ? -8.599 -4.870 -1.275 1.00 97.88 115 TYR A O 1
ATOM 873 N N . ARG A 1 116 ? -7.476 -5.577 0.538 1.00 97.44 116 ARG A N 1
ATOM 874 C CA . ARG A 1 116 ? -8.671 -5.908 1.334 1.00 97.44 116 ARG A CA 1
ATOM 875 C C . ARG A 1 116 ? -9.533 -4.691 1.635 1.00 97.44 116 ARG A C 1
ATOM 877 O O . ARG A 1 116 ? -10.751 -4.798 1.653 1.00 97.44 116 ARG A O 1
ATOM 884 N N . ALA A 1 117 ? -8.905 -3.534 1.798 1.00 98.19 117 ALA A N 1
ATOM 885 C CA . ALA A 1 117 ? -9.592 -2.274 2.007 1.00 98.19 117 ALA A CA 1
ATOM 886 C C . ALA A 1 117 ? -10.303 -1.732 0.753 1.00 98.19 117 ALA A C 1
ATOM 888 O O . ALA A 1 117 ? -10.940 -0.683 0.827 1.00 98.19 117 ALA A O 1
ATOM 889 N N . GLY A 1 118 ? -10.196 -2.419 -0.391 1.00 97.94 118 GLY A N 1
ATOM 890 C CA . GLY A 1 118 ? -10.841 -2.018 -1.642 1.00 97.94 118 GLY A CA 1
ATOM 891 C C . GLY A 1 118 ? -10.191 -0.818 -2.323 1.00 97.94 118 GLY A C 1
ATOM 892 O O . GLY A 1 118 ? -10.826 -0.136 -3.121 1.00 97.94 118 GLY A O 1
ATOM 893 N N . LEU A 1 119 ? -8.920 -0.539 -2.020 1.00 98.31 119 LEU A N 1
ATOM 894 C CA . LEU A 1 119 ? -8.208 0.618 -2.570 1.00 98.31 119 LEU A CA 1
ATOM 895 C C . LEU A 1 119 ? -7.611 0.357 -3.960 1.00 98.31 119 LEU A C 1
ATOM 897 O O . LEU A 1 119 ? -7.184 1.293 -4.636 1.00 98.31 119 LEU A O 1
ATOM 901 N N . GLY A 1 120 ? -7.564 -0.903 -4.387 1.00 97.62 120 GLY A N 1
ATOM 902 C CA . GLY A 1 120 ? -6.944 -1.327 -5.634 1.00 97.62 120 GLY A CA 1
ATOM 903 C C . GLY A 1 120 ? -6.983 -2.840 -5.816 1.00 97.62 120 GLY A C 1
ATOM 904 O O . GLY A 1 120 ? -7.557 -3.569 -5.004 1.00 97.62 120 GLY A O 1
ATOM 905 N N . TRP A 1 121 ? -6.317 -3.311 -6.865 1.00 97.44 121 TRP A N 1
ATOM 906 C CA . TRP A 1 121 ? -6.039 -4.731 -7.095 1.00 97.44 121 TRP A CA 1
ATOM 907 C C . TRP A 1 121 ? -4.533 -5.002 -7.032 1.00 97.44 121 TRP A C 1
ATOM 909 O O . TRP A 1 121 ? -3.720 -4.082 -7.116 1.00 97.44 121 TRP A O 1
ATOM 919 N N . ILE A 1 122 ? -4.128 -6.266 -6.895 1.00 97.62 122 ILE A N 1
ATOM 920 C CA . ILE A 1 122 ? -2.710 -6.638 -6.991 1.00 97.62 122 ILE A CA 1
ATOM 921 C C . ILE A 1 122 ? -2.341 -6.828 -8.458 1.00 97.62 122 ILE A C 1
ATOM 923 O O . ILE A 1 122 ? -2.859 -7.725 -9.117 1.00 97.62 122 ILE A O 1
ATOM 927 N N . GLY A 1 123 ? -1.453 -5.984 -8.978 1.00 96.75 123 GLY A N 1
ATOM 928 C CA . GLY A 1 123 ? -0.970 -6.081 -10.352 1.00 96.75 123 GLY A CA 1
ATOM 929 C C . GLY A 1 123 ? 0.003 -7.244 -10.561 1.00 96.75 123 GLY A C 1
ATOM 930 O O . GLY A 1 123 ? 0.508 -7.834 -9.606 1.00 96.75 123 GLY A O 1
ATOM 931 N N . ARG A 1 124 ? 0.352 -7.539 -11.821 1.00 95.56 124 ARG A N 1
ATOM 932 C CA . ARG A 1 124 ? 1.377 -8.556 -12.150 1.00 95.56 124 ARG A CA 1
ATOM 933 C C . ARG A 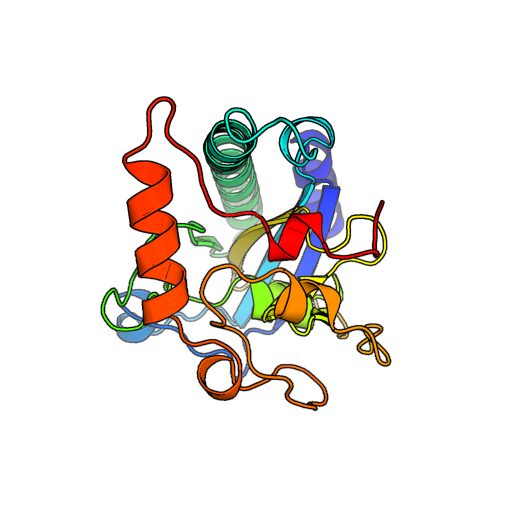1 124 ? 2.760 -8.243 -11.573 1.00 95.56 124 ARG A C 1
ATOM 935 O O . ARG A 1 124 ? 3.537 -9.150 -11.319 1.00 95.56 124 ARG A O 1
ATOM 942 N N . SER A 1 125 ? 3.043 -6.968 -11.306 1.00 95.62 125 SER A N 1
ATOM 943 C CA . SER A 1 125 ? 4.237 -6.522 -10.576 1.00 95.62 125 SER A CA 1
ATOM 944 C C . SER A 1 125 ? 4.219 -6.888 -9.088 1.00 95.62 125 SER A C 1
ATOM 946 O O . SER A 1 125 ? 5.168 -6.586 -8.367 1.00 95.62 125 SER A O 1
ATOM 948 N N . THR A 1 126 ? 3.138 -7.502 -8.600 1.00 95.94 126 THR A N 1
ATOM 949 C CA . THR A 1 126 ? 2.846 -7.765 -7.184 1.00 95.94 126 THR A CA 1
ATOM 950 C C . THR A 1 126 ? 2.653 -6.505 -6.329 1.00 95.94 126 THR A C 1
ATOM 952 O O . THR A 1 126 ? 2.574 -6.593 -5.102 1.00 95.94 126 THR A O 1
ATOM 955 N N . LEU A 1 127 ? 2.580 -5.328 -6.961 1.00 96.38 127 LEU A N 1
ATOM 956 C CA . LEU A 1 127 ? 2.249 -4.057 -6.318 1.00 96.38 127 LEU A CA 1
ATOM 957 C C . LEU A 1 127 ? 0.732 -3.866 -6.255 1.00 96.38 127 LEU A C 1
ATOM 959 O O . LEU A 1 127 ? 0.004 -4.391 -7.099 1.00 96.38 127 LEU A O 1
ATOM 963 N N . LEU A 1 128 ? 0.266 -3.069 -5.292 1.00 98.06 128 LEU A N 1
ATOM 964 C CA . LEU A 1 128 ? -1.091 -2.533 -5.353 1.00 98.06 128 LEU A CA 1
ATOM 965 C C . LEU A 1 128 ? -1.189 -1.590 -6.559 1.00 98.06 128 LEU A C 1
ATOM 967 O O . LEU A 1 128 ? -0.317 -0.746 -6.755 1.00 98.06 128 LEU A O 1
ATOM 971 N N . VAL A 1 129 ? -2.248 -1.729 -7.346 1.00 98.06 129 VAL A N 1
ATOM 972 C CA . VAL A 1 129 ? -2.605 -0.837 -8.446 1.00 98.06 129 VAL A CA 1
ATOM 973 C C . VAL A 1 129 ? -3.943 -0.203 -8.094 1.00 98.06 129 VAL A C 1
ATOM 975 O O . VAL A 1 129 ? -4.960 -0.889 -8.001 1.00 98.06 129 VAL A O 1
ATOM 978 N N . THR A 1 130 ? -3.925 1.102 -7.853 1.00 98.06 130 THR A N 1
ATOM 979 C CA . THR A 1 130 ? -5.139 1.899 -7.648 1.00 98.06 130 THR A CA 1
ATOM 980 C C . THR A 1 130 ? -5.727 2.307 -9.008 1.00 98.06 130 THR A C 1
ATOM 982 O O . THR A 1 130 ? -4.951 2.498 -9.951 1.00 98.06 130 THR A O 1
ATOM 985 N N . PRO A 1 131 ? -7.056 2.455 -9.151 1.00 96.62 131 PRO A N 1
ATOM 986 C CA . PRO A 1 131 ? -7.656 2.929 -10.401 1.00 96.62 131 PRO A CA 1
ATOM 987 C C . PRO A 1 131 ? -7.104 4.288 -10.866 1.00 96.62 131 PRO A C 1
ATOM 989 O O . PRO A 1 131 ? -6.784 4.460 -12.040 1.00 96.62 131 PRO A O 1
ATOM 992 N N . GLU A 1 132 ? -6.947 5.232 -9.938 1.00 95.88 132 GLU A N 1
ATOM 993 C CA . GLU A 1 132 ? -6.633 6.633 -10.229 1.00 95.88 132 GLU A CA 1
ATOM 994 C C . GLU A 1 132 ? -5.131 6.886 -10.391 1.00 95.88 132 GLU A C 1
ATOM 996 O O . GLU A 1 132 ? -4.720 7.676 -11.237 1.00 95.88 132 GLU A O 1
ATOM 1001 N N . PHE A 1 133 ? -4.293 6.214 -9.598 1.00 96.44 133 PHE A N 1
ATOM 1002 C CA . PHE A 1 133 ? -2.850 6.489 -9.543 1.00 96.44 133 PHE A CA 1
ATOM 1003 C C . PHE A 1 133 ? -2.003 5.306 -10.023 1.00 96.44 133 PHE A C 1
ATOM 1005 O O . PHE A 1 133 ? -0.776 5.389 -10.108 1.00 96.44 133 PHE A O 1
ATOM 1012 N N . GLY A 1 134 ? -2.628 4.172 -10.340 1.00 96.94 134 GLY A N 1
ATOM 1013 C CA . GLY A 1 134 ? -1.911 2.946 -10.644 1.00 96.94 134 GLY A CA 1
ATOM 1014 C C . GLY A 1 134 ? -1.048 2.510 -9.454 1.00 96.94 134 GLY A C 1
ATOM 1015 O O . GLY A 1 134 ? -1.470 2.658 -8.303 1.00 96.94 134 GLY A O 1
ATOM 1016 N N . PRO A 1 135 ? 0.165 1.982 -9.697 1.00 96.81 135 PRO A N 1
ATOM 1017 C CA . PRO A 1 135 ? 1.109 1.617 -8.642 1.00 96.81 135 PRO A CA 1
ATOM 1018 C C . PRO A 1 135 ? 1.963 2.796 -8.142 1.00 96.81 135 PRO A C 1
ATOM 1020 O O . PRO A 1 135 ? 2.940 2.572 -7.433 1.00 96.81 135 PRO A O 1
ATOM 1023 N N . ARG A 1 136 ? 1.654 4.044 -8.529 1.00 95.38 136 ARG A N 1
ATOM 1024 C CA . ARG A 1 136 ? 2.425 5.255 -8.179 1.00 95.38 136 ARG A CA 1
ATOM 1025 C C . ARG A 1 136 ? 2.040 5.798 -6.810 1.00 95.38 136 ARG A C 1
ATOM 1027 O O . ARG A 1 136 ? 1.722 6.975 -6.659 1.00 95.38 136 ARG A O 1
ATOM 1034 N N . VAL A 1 137 ? 2.028 4.911 -5.828 1.00 96.19 137 VAL A N 1
ATOM 1035 C CA . VAL A 1 137 ? 1.550 5.207 -4.484 1.00 96.19 137 VAL A CA 1
ATOM 1036 C C . VAL A 1 137 ? 2.471 4.611 -3.433 1.00 96.19 137 VAL A C 1
ATOM 1038 O O . VAL A 1 137 ? 3.056 3.544 -3.633 1.00 96.19 137 VAL A O 1
ATOM 1041 N N . ARG A 1 138 ? 2.549 5.281 -2.289 1.00 95.44 138 ARG A N 1
ATOM 1042 C CA . ARG A 1 138 ? 3.052 4.719 -1.040 1.00 95.44 138 ARG A CA 1
ATOM 1043 C C . ARG A 1 138 ? 1.890 4.250 -0.176 1.00 95.44 138 ARG A C 1
ATOM 1045 O O . ARG A 1 138 ? 0.765 4.734 -0.306 1.00 95.44 138 ARG A O 1
ATOM 1052 N N . LEU A 1 139 ? 2.179 3.278 0.682 1.00 97.19 139 LEU A N 1
ATOM 1053 C CA . LEU A 1 139 ? 1.218 2.650 1.579 1.00 97.19 139 LEU A CA 1
ATOM 1054 C C . LEU A 1 139 ? 1.776 2.643 2.997 1.00 97.19 139 LEU A C 1
ATOM 1056 O O . LEU A 1 139 ? 2.947 2.326 3.184 1.00 97.19 139 LEU A O 1
ATOM 1060 N N . ILE A 1 140 ? 0.914 2.899 3.975 1.00 97.12 140 ILE A N 1
ATOM 1061 C CA . ILE A 1 140 ? 1.181 2.645 5.393 1.00 97.12 140 ILE A CA 1
ATOM 1062 C C . ILE A 1 140 ? -0.075 2.056 6.029 1.00 97.12 140 ILE A C 1
ATOM 1064 O O . ILE A 1 140 ? -1.188 2.235 5.521 1.00 97.12 140 ILE A O 1
ATOM 1068 N N . THR A 1 141 ? 0.097 1.330 7.129 1.00 97.56 141 THR A N 1
ATOM 1069 C CA . THR A 1 141 ? -1.006 0.679 7.834 1.00 97.56 141 THR A CA 1
ATOM 1070 C C . THR A 1 141 ? -1.014 1.071 9.300 1.00 97.56 141 THR A C 1
ATOM 1072 O O . THR A 1 141 ? 0.027 1.072 9.949 1.00 97.56 141 THR A O 1
ATOM 1075 N N . ILE A 1 142 ? -2.200 1.351 9.830 1.00 97.31 142 ILE A N 1
ATOM 1076 C CA . ILE A 1 142 ? -2.452 1.471 11.266 1.00 97.31 142 ILE A CA 1
ATOM 1077 C C . ILE A 1 142 ? -3.306 0.276 11.678 1.00 97.31 142 ILE A C 1
ATOM 1079 O O . ILE A 1 142 ? -4.355 0.051 11.082 1.00 97.31 142 ILE A O 1
ATOM 1083 N N . LEU A 1 143 ? -2.867 -0.486 12.672 1.00 96.31 143 LEU A N 1
ATOM 1084 C CA . LEU A 1 143 ? -3.646 -1.563 13.285 1.00 96.31 143 LEU A CA 1
ATOM 1085 C C . LEU A 1 143 ? -4.476 -0.985 14.429 1.00 96.31 143 LEU A C 1
ATOM 1087 O O . LEU A 1 143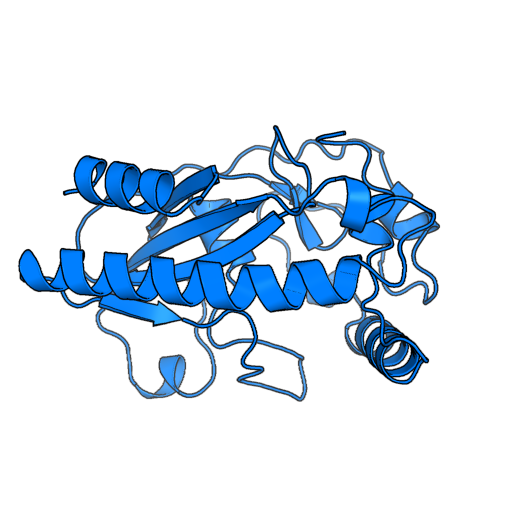 ? -3.988 -0.101 15.133 1.00 96.31 143 LEU A O 1
ATOM 1091 N N . THR A 1 144 ? -5.698 -1.466 14.635 1.00 96.44 144 THR A N 1
ATOM 1092 C CA . THR A 1 144 ? -6.593 -0.980 15.692 1.00 96.44 144 THR A CA 1
ATOM 1093 C C . THR A 1 144 ? -7.640 -2.028 16.093 1.00 96.44 144 THR A C 1
ATOM 1095 O O . THR A 1 144 ? -7.887 -2.968 15.342 1.00 96.44 144 THR A O 1
ATOM 1098 N N . ASP A 1 145 ? -8.228 -1.873 17.280 1.00 95.81 145 ASP A N 1
ATOM 1099 C CA . ASP A 1 145 ? -9.414 -2.608 17.755 1.00 95.81 145 ASP A CA 1
ATOM 1100 C C . ASP A 1 145 ? -10.722 -1.832 17.499 1.00 95.81 145 ASP A C 1
ATOM 1102 O O . ASP A 1 145 ? -11.807 -2.245 17.903 1.00 95.81 145 ASP A O 1
ATOM 1106 N N . ALA A 1 146 ? -10.633 -0.669 16.849 1.00 95.94 146 ALA A N 1
ATOM 1107 C CA . ALA A 1 146 ? -11.791 0.102 16.440 1.00 95.94 146 ALA A CA 1
ATOM 1108 C C . ALA A 1 146 ? -12.544 -0.607 15.309 1.00 95.94 146 ALA A C 1
ATOM 1110 O O . ALA A 1 146 ? -11.989 -0.799 14.224 1.00 95.94 146 ALA A O 1
ATOM 1111 N N . ASP A 1 147 ? -13.832 -0.899 15.513 1.00 94.62 147 ASP A N 1
ATOM 1112 C CA . ASP A 1 147 ? -14.698 -1.391 14.440 1.00 94.62 147 ASP A CA 1
ATOM 1113 C C . ASP A 1 147 ? -14.973 -0.274 13.419 1.00 94.62 147 ASP A C 1
ATOM 1115 O O . ASP A 1 147 ? -15.683 0.705 13.673 1.00 94.62 147 ASP A O 1
ATOM 1119 N N . LEU A 1 148 ? -14.345 -0.405 12.252 1.00 94.44 148 LEU A N 1
ATOM 1120 C CA . LEU A 1 148 ? -14.403 0.561 11.154 1.00 94.44 148 LEU A CA 1
ATOM 1121 C C . LEU A 1 148 ? -14.998 -0.045 9.874 1.00 94.44 148 LEU A C 1
ATOM 1123 O O . LEU A 1 148 ? -15.070 0.641 8.846 1.00 94.44 148 LEU A O 1
ATOM 1127 N N . GLY A 1 149 ? -15.439 -1.306 9.941 1.00 93.50 149 GLY A N 1
ATOM 1128 C CA . GLY A 1 149 ? -15.828 -2.110 8.788 1.00 93.50 149 GLY A CA 1
ATOM 1129 C C . GLY A 1 149 ? -14.662 -2.449 7.850 1.00 93.50 149 GLY A C 1
ATOM 1130 O O . GLY A 1 149 ? -13.532 -1.989 8.003 1.00 93.50 149 GLY A O 1
ATOM 1131 N N . SER A 1 150 ? -14.954 -3.252 6.826 1.00 95.50 150 SER A N 1
ATOM 1132 C CA . SER A 1 150 ? -13.986 -3.640 5.798 1.00 95.50 150 SER A CA 1
ATOM 1133 C C . SER A 1 150 ? -14.465 -3.217 4.416 1.00 95.50 150 SER A C 1
ATOM 1135 O O . SER A 1 150 ? -15.650 -3.310 4.097 1.00 95.50 150 SER A O 1
ATOM 1137 N N . GLY A 1 151 ? -13.527 -2.787 3.578 1.00 96.12 151 GLY A N 1
ATOM 1138 C CA . GLY A 1 151 ? -13.746 -2.669 2.144 1.00 96.12 151 GLY A CA 1
ATOM 1139 C C . GLY A 1 151 ? -13.883 -4.035 1.470 1.00 96.12 151 GLY A C 1
ATOM 1140 O O . GLY A 1 151 ? -13.766 -5.089 2.103 1.00 96.12 151 GLY A O 1
ATOM 1141 N N . MET A 1 152 ? -14.121 -3.991 0.160 1.00 95.62 152 MET A N 1
ATOM 1142 C CA . MET A 1 152 ? -14.153 -5.165 -0.706 1.00 95.62 152 MET A CA 1
ATOM 1143 C C . MET A 1 152 ? -13.078 -5.030 -1.780 1.00 95.62 152 MET A C 1
ATOM 1145 O O . MET A 1 152 ? -12.994 -3.969 -2.405 1.00 95.62 152 MET A O 1
ATOM 1149 N N . PRO A 1 153 ? -12.266 -6.071 -2.020 1.00 94.81 153 PRO A N 1
ATOM 1150 C CA . PRO A 1 153 ? -11.234 -5.994 -3.034 1.00 94.81 153 PRO A CA 1
ATOM 1151 C C . PRO A 1 153 ? -11.785 -5.742 -4.435 1.00 94.81 153 PRO A C 1
ATOM 1153 O O . PRO A 1 153 ? -12.829 -6.269 -4.817 1.00 94.81 153 PRO A O 1
ATOM 1156 N N . LEU A 1 154 ? -11.036 -4.971 -5.221 1.00 96.19 154 LEU A N 1
ATOM 1157 C CA . LEU A 1 154 ? -11.366 -4.722 -6.619 1.00 96.19 154 LEU A CA 1
ATOM 1158 C C . LEU A 1 154 ? -10.886 -5.877 -7.502 1.00 96.19 154 LEU A C 1
ATOM 1160 O O . LEU A 1 154 ? -9.833 -6.478 -7.260 1.00 96.19 154 LEU A O 1
ATOM 1164 N N . ALA A 1 155 ? -11.647 -6.160 -8.560 1.00 94.56 155 ALA A N 1
ATOM 1165 C CA . ALA A 1 155 ? -11.253 -7.132 -9.570 1.00 94.56 155 ALA A CA 1
ATOM 1166 C C . ALA A 1 155 ? -9.939 -6.709 -10.248 1.00 94.56 155 ALA A C 1
ATOM 1168 O O . ALA A 1 155 ? -9.694 -5.528 -10.500 1.00 94.56 155 ALA A O 1
ATOM 1169 N N . ASN A 1 156 ? -9.085 -7.687 -10.553 1.00 94.50 156 ASN A N 1
ATOM 1170 C CA . ASN A 1 156 ? -7.831 -7.424 -11.246 1.00 94.50 156 ASN A CA 1
ATOM 1171 C C . ASN A 1 156 ? -8.104 -6.920 -12.671 1.00 94.50 156 ASN A C 1
ATOM 1173 O O . ASN A 1 156 ? -8.740 -7.613 -13.460 1.00 94.50 156 ASN A O 1
ATOM 1177 N N . ALA A 1 157 ? -7.568 -5.744 -13.005 1.00 94.06 157 ALA A N 1
ATOM 1178 C CA . ALA A 1 157 ? -7.738 -5.110 -14.312 1.00 94.06 157 ALA A CA 1
ATOM 1179 C C . ALA A 1 157 ? -6.437 -5.065 -15.141 1.00 94.06 157 ALA A C 1
ATOM 1181 O O . ALA A 1 157 ? -6.262 -4.199 -15.994 1.00 94.06 157 ALA A O 1
ATOM 1182 N N . CYS A 1 158 ? -5.486 -5.976 -14.901 1.00 94.69 158 CYS A N 1
ATOM 1183 C CA . CYS A 1 158 ? -4.281 -6.069 -15.732 1.00 94.69 158 CYS A CA 1
ATOM 1184 C C . CYS A 1 158 ? -4.568 -6.609 -17.143 1.00 94.69 158 CYS A C 1
ATOM 1186 O O . CYS A 1 158 ? -3.801 -6.297 -18.052 1.00 94.69 158 CYS A O 1
ATOM 1188 N N . GLY A 1 159 ? -5.622 -7.415 -17.333 1.00 92.19 159 GLY A N 1
ATOM 1189 C CA . GLY A 1 159 ? -5.894 -8.086 -18.612 1.00 92.19 159 GLY A CA 1
ATOM 1190 C C . GLY A 1 159 ? -4.661 -8.843 -19.116 1.00 92.19 159 GLY A C 1
ATOM 1191 O O . GLY A 1 159 ? -3.937 -9.446 -18.320 1.00 92.19 159 GLY A O 1
ATOM 1192 N N . ASP A 1 160 ? -4.353 -8.737 -20.405 1.00 93.69 160 ASP A N 1
ATOM 1193 C CA . ASP A 1 160 ? -3.157 -9.347 -21.009 1.00 93.69 160 ASP A CA 1
ATOM 1194 C C . ASP A 1 160 ? -1.885 -8.486 -20.891 1.00 93.69 160 ASP A C 1
ATOM 1196 O O . ASP A 1 160 ? -0.830 -8.853 -21.398 1.00 93.69 160 ASP A O 1
ATOM 1200 N N . CYS A 1 161 ? -1.933 -7.349 -20.186 1.00 95.81 161 CYS A N 1
ATOM 1201 C CA . CYS A 1 161 ? -0.769 -6.479 -20.022 1.00 95.81 161 CYS A CA 1
ATOM 1202 C C . CYS A 1 161 ? 0.354 -7.178 -19.242 1.00 95.81 161 CYS A C 1
ATOM 1204 O O . CYS A 1 161 ? 0.132 -7.694 -18.145 1.00 95.81 161 CYS A O 1
ATOM 1206 N N . HIS A 1 162 ? 1.577 -7.105 -19.770 1.00 96.19 162 HIS A N 1
ATOM 1207 C CA . HIS A 1 162 ? 2.794 -7.669 -19.178 1.00 96.19 162 HIS A CA 1
ATOM 1208 C C . HIS A 1 162 ? 3.965 -6.668 -19.133 1.00 96.19 162 HIS A C 1
ATOM 1210 O O . HIS A 1 162 ? 5.077 -7.026 -18.764 1.00 96.19 162 HIS A O 1
ATOM 1216 N N . ARG A 1 163 ? 3.701 -5.368 -19.352 1.00 96.62 163 ARG A N 1
ATOM 1217 C CA . ARG A 1 163 ? 4.733 -4.312 -19.435 1.00 96.62 163 ARG A CA 1
ATOM 1218 C C . ARG A 1 163 ? 5.696 -4.264 -18.247 1.00 96.62 163 ARG A C 1
ATOM 1220 O O . ARG A 1 163 ? 6.875 -3.986 -18.436 1.00 96.62 163 ARG A O 1
ATOM 1227 N N . CYS A 1 164 ? 5.217 -4.503 -17.024 1.00 96.25 164 CYS A N 1
ATOM 1228 C CA . CYS A 1 164 ? 6.080 -4.511 -15.840 1.00 96.25 164 CYS A CA 1
ATOM 1229 C C . CYS A 1 164 ? 7.078 -5.673 -15.832 1.00 96.25 164 CYS A C 1
ATOM 1231 O O . CYS A 1 164 ? 8.148 -5.535 -15.249 1.00 96.25 164 CYS A O 1
ATOM 1233 N N . ILE A 1 165 ? 6.713 -6.791 -16.461 1.00 97.12 165 ILE A N 1
ATOM 1234 C CA . ILE A 1 165 ? 7.560 -7.968 -16.641 1.00 97.12 165 ILE A CA 1
ATOM 1235 C C . ILE A 1 165 ? 8.606 -7.644 -17.706 1.00 97.12 165 ILE A C 1
ATOM 1237 O O . ILE A 1 165 ? 9.795 -7.713 -17.415 1.00 97.12 165 ILE A O 1
ATOM 1241 N N . ASP A 1 166 ? 8.164 -7.164 -18.872 1.00 97.00 166 ASP A N 1
ATOM 1242 C CA . ASP A 1 166 ? 9.043 -6.862 -20.012 1.00 97.00 166 ASP A CA 1
ATOM 1243 C C . ASP A 1 166 ? 10.079 -5.768 -19.702 1.00 97.00 166 ASP A C 1
ATOM 1245 O O . ASP A 1 166 ? 11.168 -5.755 -20.263 1.00 97.00 166 ASP A O 1
ATOM 1249 N N . ASN A 1 167 ? 9.746 -4.829 -18.808 1.00 95.19 167 ASN A N 1
ATOM 1250 C CA . ASN A 1 167 ? 10.637 -3.732 -18.410 1.00 95.19 167 ASN A CA 1
ATOM 1251 C C . ASN A 1 167 ? 11.447 -4.041 -17.136 1.00 95.19 167 ASN A C 1
ATOM 1253 O O . ASN A 1 167 ? 12.106 -3.147 -16.604 1.00 95.19 167 ASN A O 1
ATOM 1257 N N . CYS A 1 168 ? 11.378 -5.260 -16.588 1.00 95.62 168 CYS A N 1
ATOM 1258 C CA . CYS A 1 168 ? 12.140 -5.615 -15.394 1.00 95.62 168 CYS A CA 1
ATOM 1259 C C . CYS A 1 168 ? 13.617 -5.863 -15.757 1.00 95.62 168 CYS A C 1
ATOM 1261 O O . CYS A 1 168 ? 13.910 -6.859 -16.414 1.00 95.62 168 CYS A O 1
ATOM 1263 N N . PRO A 1 169 ? 14.574 -5.046 -15.273 1.00 93.88 169 PRO A N 1
ATOM 1264 C CA . PRO A 1 169 ? 15.979 -5.153 -15.681 1.00 93.88 169 PRO A CA 1
ATOM 1265 C C . PRO A 1 169 ? 16.644 -6.463 -15.236 1.00 93.88 169 PRO A C 1
ATOM 1267 O O . PRO A 1 169 ? 17.638 -6.879 -15.819 1.00 93.88 169 PRO A O 1
ATOM 1270 N N . MET A 1 170 ? 16.087 -7.122 -14.217 1.00 95.88 170 MET A N 1
ATOM 1271 C CA . MET A 1 170 ? 16.610 -8.379 -13.678 1.00 95.88 170 MET A CA 1
ATOM 1272 C C . MET A 1 170 ? 15.813 -9.611 -14.093 1.00 95.88 170 MET A C 1
ATOM 1274 O O . MET A 1 170 ? 16.125 -10.708 -13.627 1.00 95.88 170 MET A O 1
ATOM 1278 N N . ASN A 1 171 ? 14.754 -9.451 -14.898 1.00 96.38 171 ASN A N 1
ATOM 1279 C CA . ASN A 1 171 ? 13.795 -10.525 -15.175 1.00 96.38 171 ASN A CA 1
ATOM 1280 C C . ASN A 1 171 ? 13.317 -11.211 -13.876 1.00 96.38 171 ASN A C 1
ATOM 1282 O O . ASN A 1 171 ? 13.278 -12.436 -13.763 1.00 96.38 171 ASN A O 1
ATOM 1286 N N . ALA A 1 172 ? 13.029 -10.399 -12.853 1.00 96.62 172 ALA A N 1
ATOM 1287 C CA . ALA A 1 172 ? 12.632 -10.873 -11.529 1.00 96.62 172 ALA A CA 1
ATOM 1288 C C . ALA A 1 172 ? 11.154 -11.287 -11.468 1.00 96.62 172 ALA A C 1
ATOM 1290 O O . ALA A 1 172 ? 10.759 -11.989 -10.546 1.00 96.62 172 ALA A O 1
ATOM 1291 N N . LEU A 1 173 ? 10.331 -10.850 -12.423 1.00 96.62 173 LEU A N 1
ATOM 1292 C CA . LEU A 1 173 ? 8.899 -11.141 -12.466 1.00 96.62 173 LEU A CA 1
ATOM 1293 C C . LEU A 1 173 ? 8.605 -12.289 -13.434 1.00 96.62 173 LEU A C 1
ATOM 1295 O O . LEU A 1 173 ? 9.084 -12.287 -14.566 1.00 96.62 173 LEU A O 1
ATOM 1299 N N . LYS A 1 174 ? 7.766 -13.232 -13.006 1.00 94.88 174 LYS A N 1
ATOM 1300 C CA . LYS A 1 174 ? 7.222 -14.311 -13.835 1.00 94.88 174 LYS A CA 1
ATOM 1301 C C . LYS A 1 174 ? 5.799 -13.974 -14.271 1.00 94.88 174 LYS A C 1
ATOM 1303 O O . LYS A 1 174 ? 5.014 -13.412 -13.504 1.00 94.88 174 LYS A O 1
ATOM 1308 N N . LEU A 1 175 ? 5.448 -14.328 -15.507 1.00 92.75 175 LEU A N 1
ATOM 1309 C CA . LEU A 1 175 ? 4.076 -14.195 -15.984 1.00 92.75 175 LEU A CA 1
ATOM 1310 C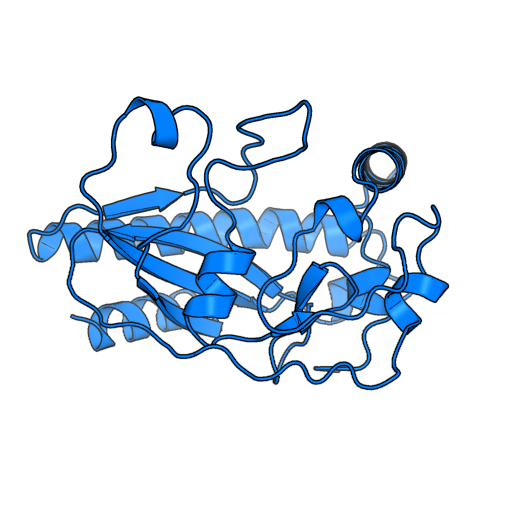 C . LEU A 1 175 ? 3.203 -15.290 -15.361 1.00 92.75 175 LEU A C 1
ATOM 1312 O O . LEU A 1 175 ? 3.126 -16.403 -15.868 1.00 92.75 175 LEU A O 1
ATOM 1316 N N . THR A 1 176 ? 2.517 -14.940 -14.276 1.00 91.50 176 THR A N 1
ATOM 1317 C CA . THR A 1 176 ? 1.610 -15.841 -13.554 1.00 91.50 176 THR A CA 1
ATOM 1318 C C . THR A 1 176 ? 0.184 -15.298 -13.607 1.00 91.50 176 THR A C 1
ATOM 1320 O O . THR A 1 176 ? -0.047 -14.092 -13.461 1.00 91.50 176 THR A O 1
ATOM 1323 N N . ARG A 1 177 ? -0.795 -16.179 -13.837 1.00 89.06 177 ARG A N 1
ATOM 1324 C CA . ARG A 1 177 ? -2.226 -15.860 -13.723 1.00 89.06 177 ARG A CA 1
ATOM 1325 C C . ARG A 1 177 ? -2.698 -16.194 -12.309 1.00 89.06 177 ARG A C 1
ATOM 1327 O O . ARG A 1 177 ? -2.370 -17.255 -11.795 1.00 89.06 177 ARG A O 1
ATOM 1334 N N . PHE A 1 178 ? -3.452 -15.290 -11.694 1.00 91.88 178 PHE A N 1
ATOM 1335 C CA . PHE A 1 178 ? -4.012 -15.476 -10.358 1.00 91.88 178 PHE A CA 1
ATOM 1336 C C . PHE A 1 178 ? -5.313 -14.688 -10.211 1.00 91.88 178 PHE A C 1
ATOM 1338 O O . PHE A 1 178 ? -5.527 -13.686 -10.896 1.00 91.88 178 PHE A O 1
ATOM 1345 N N . THR A 1 179 ? -6.156 -15.131 -9.284 1.00 88.50 179 THR A N 1
ATOM 1346 C CA . THR A 1 179 ? -7.361 -14.425 -8.844 1.00 88.50 179 THR A CA 1
ATOM 1347 C C . THR A 1 179 ? -7.195 -14.007 -7.392 1.00 88.50 179 THR A C 1
ATOM 1349 O O . THR A 1 179 ? -6.741 -14.790 -6.562 1.00 88.50 179 THR A O 1
ATOM 1352 N N . GLY A 1 180 ? -7.581 -12.776 -7.078 1.00 90.88 180 GLY A N 1
ATOM 1353 C CA . GLY A 1 180 ? -7.458 -12.225 -5.735 1.00 90.88 180 GLY A CA 1
ATOM 1354 C C . GLY A 1 180 ? -6.024 -11.840 -5.357 1.00 90.88 180 GLY A C 1
ATOM 1355 O O . GLY A 1 180 ? -5.294 -11.280 -6.178 1.00 90.88 180 GLY A O 1
ATOM 1356 N N . TYR A 1 181 ? -5.628 -12.099 -4.107 1.00 93.25 181 TYR A N 1
ATOM 1357 C CA . TYR A 1 181 ? -4.275 -11.810 -3.627 1.00 93.25 181 TYR A CA 1
ATOM 1358 C C . TYR A 1 181 ? -3.367 -13.037 -3.828 1.00 93.25 181 TYR A C 1
ATOM 1360 O O . TYR A 1 181 ? -3.657 -14.087 -3.256 1.00 93.25 181 TYR A O 1
ATOM 1368 N N . PRO A 1 182 ? -2.280 -12.940 -4.611 1.00 92.94 182 PRO A N 1
ATOM 1369 C CA . PRO A 1 182 ? -1.445 -14.091 -4.938 1.00 92.94 182 PRO A CA 1
ATOM 1370 C C . PRO A 1 182 ? -0.429 -14.425 -3.843 1.00 92.94 182 PRO A C 1
ATOM 1372 O O . PRO A 1 182 ? 0.004 -13.544 -3.093 1.00 92.94 182 PRO A O 1
ATOM 1375 N N . ASP A 1 183 ? 0.072 -15.664 -3.863 1.00 91.12 183 ASP A N 1
ATOM 1376 C CA . ASP A 1 183 ? 1.410 -15.932 -3.340 1.00 91.12 183 ASP A CA 1
ATOM 1377 C C . ASP A 1 183 ? 2.428 -15.172 -4.198 1.00 91.12 183 ASP A C 1
ATOM 1379 O O . ASP A 1 183 ? 2.649 -15.461 -5.377 1.00 91.12 183 ASP A O 1
ATOM 1383 N N . ARG A 1 184 ? 3.029 -14.140 -3.606 1.00 91.31 184 ARG A N 1
ATOM 1384 C CA . ARG A 1 184 ? 3.960 -13.269 -4.317 1.00 91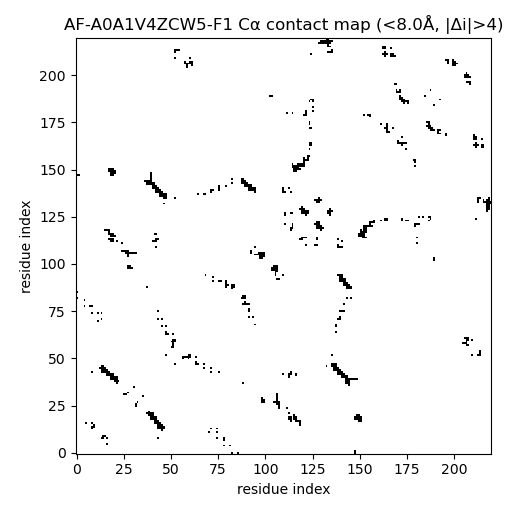.31 184 ARG A CA 1
ATOM 1385 C C . ARG A 1 184 ? 5.291 -13.969 -4.582 1.00 91.31 184 ARG A C 1
ATOM 1387 O O . ARG A 1 184 ? 5.896 -13.665 -5.605 1.00 91.31 184 ARG A O 1
ATOM 1394 N N . ALA A 1 185 ? 5.722 -14.906 -3.734 1.00 89.50 185 ALA A N 1
ATOM 1395 C CA . ALA A 1 185 ? 6.979 -15.630 -3.932 1.00 89.50 185 ALA A CA 1
ATOM 1396 C C . ALA A 1 185 ? 6.942 -16.515 -5.193 1.00 89.50 185 ALA A C 1
ATOM 1398 O O . ALA A 1 185 ? 7.965 -16.714 -5.846 1.00 89.50 185 ALA A O 1
ATOM 1399 N N . ALA A 1 186 ? 5.750 -16.953 -5.611 1.00 91.69 186 ALA A N 1
ATOM 1400 C CA . ALA A 1 186 ? 5.543 -17.637 -6.887 1.00 91.69 186 ALA A CA 1
ATOM 1401 C C . ALA A 1 186 ? 5.671 -16.716 -8.123 1.00 91.69 186 ALA A C 1
ATOM 1403 O O . ALA A 1 186 ? 5.789 -17.204 -9.250 1.00 91.69 186 ALA A O 1
ATOM 1404 N N . ILE A 1 187 ? 5.636 -15.389 -7.940 1.00 94.88 187 ILE A N 1
ATOM 1405 C CA . ILE A 1 187 ? 5.597 -14.392 -9.025 1.00 94.88 187 ILE A CA 1
ATOM 1406 C C . ILE A 1 187 ? 6.896 -13.594 -9.116 1.00 94.88 187 ILE A C 1
ATOM 1408 O O . ILE A 1 187 ? 7.395 -13.386 -10.221 1.00 94.88 187 ILE A O 1
ATOM 1412 N N . ILE A 1 188 ? 7.426 -13.114 -7.989 1.00 94.81 188 ILE A N 1
ATOM 1413 C CA . ILE A 1 188 ? 8.616 -12.262 -7.948 1.00 94.81 188 ILE A CA 1
ATOM 1414 C C . ILE A 1 188 ? 9.780 -12.962 -7.244 1.00 94.81 188 ILE A C 1
ATOM 1416 O O . ILE A 1 188 ? 9.672 -13.405 -6.105 1.00 94.81 188 ILE A O 1
ATOM 1420 N N . ASP A 1 189 ? 10.923 -12.997 -7.920 1.00 94.81 189 ASP A N 1
ATOM 1421 C CA . ASP A 1 189 ? 12.216 -13.329 -7.336 1.00 94.81 189 ASP A CA 1
ATOM 1422 C C . ASP A 1 189 ? 12.745 -12.103 -6.573 1.00 94.81 189 ASP A C 1
ATOM 1424 O O . ASP A 1 189 ? 13.290 -11.153 -7.151 1.00 94.81 189 ASP A O 1
ATOM 1428 N N . TYR A 1 190 ? 12.529 -12.103 -5.256 1.00 90.94 190 TYR A N 1
ATOM 1429 C CA . TYR A 1 190 ? 12.916 -10.997 -4.380 1.00 90.94 190 TYR A CA 1
ATOM 1430 C C . TYR A 1 190 ? 14.421 -10.759 -4.346 1.00 90.94 190 TYR A C 1
ATOM 1432 O O . TYR A 1 190 ? 14.839 -9.608 -4.271 1.00 90.94 190 TYR A O 1
ATOM 1440 N N . GLN A 1 191 ? 15.231 -11.812 -4.458 1.00 91.75 191 GLN A N 1
ATOM 1441 C CA . GLN A 1 191 ? 16.686 -11.691 -4.427 1.00 91.75 191 GLN A CA 1
ATOM 1442 C C . GLN A 1 191 ? 17.204 -10.995 -5.685 1.00 91.75 191 GLN A C 1
ATOM 1444 O O . GLN A 1 191 ? 18.090 -10.146 -5.617 1.00 91.75 191 GLN A O 1
ATOM 1449 N N . LYS A 1 192 ? 16.644 -11.311 -6.859 1.00 94.38 192 LYS A N 1
ATOM 1450 C CA . LYS A 1 192 ? 16.943 -10.564 -8.090 1.00 94.38 192 LYS A CA 1
ATOM 1451 C C . LYS A 1 192 ? 16.496 -9.109 -7.993 1.00 94.38 192 LYS A C 1
ATOM 1453 O O . LYS A 1 192 ? 17.253 -8.230 -8.393 1.00 94.38 192 LYS A O 1
ATOM 1458 N N . CYS A 1 193 ? 15.292 -8.862 -7.476 1.00 92.56 193 CYS A N 1
ATOM 1459 C CA . CYS A 1 193 ? 14.766 -7.507 -7.322 1.00 92.56 193 CYS A CA 1
ATOM 1460 C C . CYS A 1 193 ? 15.638 -6.660 -6.382 1.00 92.56 193 CYS A C 1
ATOM 1462 O O . CYS A 1 193 ? 16.040 -5.563 -6.756 1.00 92.56 193 CYS A O 1
ATOM 1464 N N . ASP A 1 194 ? 15.958 -7.179 -5.195 1.00 90.69 194 ASP A N 1
ATOM 1465 C CA . ASP A 1 194 ? 16.720 -6.457 -4.174 1.00 90.69 194 ASP A CA 1
ATOM 1466 C C . ASP A 1 194 ? 18.172 -6.234 -4.597 1.00 90.69 194 ASP A C 1
ATOM 1468 O O . ASP A 1 194 ? 18.666 -5.128 -4.433 1.00 90.69 194 ASP A O 1
ATOM 1472 N N . ARG A 1 195 ? 18.824 -7.192 -5.273 1.00 91.38 195 ARG A N 1
ATOM 1473 C CA . ARG A 1 195 ? 20.175 -6.968 -5.825 1.00 91.38 195 ARG A CA 1
ATOM 1474 C C . ARG A 1 195 ? 20.250 -5.754 -6.749 1.00 91.38 195 ARG A C 1
ATOM 1476 O O . ARG A 1 195 ? 21.214 -4.999 -6.683 1.00 91.38 195 ARG A O 1
ATOM 1483 N N . TYR A 1 196 ? 19.252 -5.562 -7.612 1.00 90.62 196 TYR A N 1
ATOM 1484 C CA . TYR A 1 196 ? 19.220 -4.384 -8.479 1.00 90.62 196 TYR A CA 1
ATOM 1485 C C . TYR A 1 196 ? 18.896 -3.111 -7.707 1.00 90.62 196 TYR A C 1
ATOM 1487 O O . TYR A 1 196 ? 19.490 -2.082 -8.000 1.00 90.62 196 TYR A O 1
ATOM 1495 N N . GLU A 1 197 ? 18.009 -3.190 -6.714 1.00 87.88 197 GLU A N 1
ATOM 1496 C CA . GLU A 1 197 ? 17.705 -2.076 -5.811 1.00 87.88 197 GLU A CA 1
ATOM 1497 C C . GLU A 1 197 ? 18.958 -1.586 -5.067 1.00 87.88 197 GLU A C 1
ATOM 1499 O O . GLU A 1 197 ? 19.241 -0.390 -5.064 1.00 87.88 197 GLU A O 1
ATOM 1504 N N . GLN A 1 198 ? 19.745 -2.503 -4.491 1.00 88.62 198 GLN A N 1
ATOM 1505 C CA . GLN A 1 198 ? 21.005 -2.168 -3.817 1.00 88.62 198 GLN A CA 1
ATOM 1506 C C . GLN A 1 198 ? 22.000 -1.536 -4.799 1.00 88.62 198 GLN A C 1
ATOM 1508 O O . GLN A 1 198 ? 22.539 -0.465 -4.536 1.00 88.62 198 GLN A O 1
ATOM 1513 N N . ALA A 1 199 ? 22.155 -2.118 -5.992 1.00 88.44 199 ALA A N 1
ATOM 1514 C CA . ALA A 1 199 ? 23.035 -1.562 -7.019 1.00 88.44 199 ALA A CA 1
ATOM 1515 C C . ALA A 1 199 ? 22.587 -0.174 -7.526 1.00 88.44 199 ALA A C 1
ATOM 1517 O O . ALA A 1 199 ? 23.415 0.613 -7.984 1.00 88.44 199 ALA A O 1
ATOM 1518 N N . THR A 1 200 ? 21.287 0.148 -7.501 1.00 85.25 200 THR A N 1
ATOM 1519 C CA . THR A 1 200 ? 20.799 1.497 -7.836 1.00 85.25 200 THR A CA 1
ATOM 1520 C C . THR A 1 200 ? 20.986 2.488 -6.692 1.00 85.25 200 THR A C 1
ATOM 1522 O O . THR A 1 200 ? 21.230 3.666 -6.957 1.00 85.25 200 THR A O 1
ATOM 1525 N N . LEU A 1 201 ? 20.916 2.020 -5.444 1.00 85.62 201 LEU A N 1
ATOM 1526 C CA . LEU A 1 201 ? 21.147 2.826 -4.246 1.00 85.62 201 LEU A CA 1
ATOM 1527 C C . LEU A 1 201 ? 22.603 3.264 -4.093 1.00 85.62 201 LEU A C 1
ATOM 1529 O O . LEU A 1 201 ? 22.857 4.345 -3.581 1.00 85.62 201 LEU A O 1
ATOM 1533 N N . GLU A 1 202 ? 23.549 2.464 -4.576 1.00 87.06 202 GLU A N 1
ATOM 1534 C CA . GLU A 1 202 ? 24.982 2.789 -4.552 1.00 87.06 202 GLU A CA 1
ATOM 1535 C C . GLU A 1 202 ? 25.401 3.825 -5.617 1.00 87.06 202 GLU A C 1
ATOM 1537 O O . GLU A 1 202 ? 26.547 4.278 -5.630 1.00 87.06 202 GLU A O 1
ATOM 1542 N N . ARG A 1 203 ? 24.499 4.221 -6.527 1.00 85.56 203 ARG A N 1
ATOM 1543 C CA . ARG A 1 203 ? 24.784 5.239 -7.554 1.00 85.56 203 ARG A CA 1
ATOM 1544 C C . ARG A 1 203 ? 24.900 6.634 -6.940 1.00 85.56 203 ARG A C 1
ATOM 1546 O O . ARG A 1 203 ? 24.416 6.892 -5.843 1.00 85.56 203 ARG A O 1
ATOM 1553 N N . GLN A 1 204 ? 25.498 7.558 -7.691 1.00 82.88 204 GLN A N 1
ATOM 1554 C CA . GLN A 1 204 ? 25.468 8.981 -7.366 1.00 82.88 204 GLN A CA 1
ATOM 1555 C C . GLN A 1 204 ? 24.705 9.778 -8.435 1.00 82.88 204 GLN A C 1
ATOM 1557 O O . GLN A 1 204 ? 25.180 9.847 -9.571 1.00 82.88 204 GLN A O 1
ATOM 1562 N N . PRO A 1 205 ? 23.554 10.384 -8.084 1.00 78.38 205 PRO A N 1
ATOM 1563 C CA . PRO A 1 205 ? 22.855 10.273 -6.793 1.00 78.38 205 PRO A CA 1
ATOM 1564 C C . PRO A 1 205 ? 22.203 8.884 -6.583 1.00 78.38 205 PRO A C 1
ATOM 1566 O O . PRO A 1 205 ? 21.989 8.152 -7.557 1.00 78.38 205 PRO A O 1
ATOM 1569 N N . PRO A 1 206 ? 21.885 8.500 -5.329 1.00 80.56 206 PRO A N 1
ATOM 1570 C CA . PRO A 1 206 ? 21.231 7.228 -5.032 1.00 80.56 206 PRO A CA 1
ATOM 1571 C C . PRO A 1 206 ? 19.837 7.173 -5.659 1.00 80.56 206 PRO A C 1
ATOM 1573 O O . PRO A 1 206 ? 19.096 8.159 -5.665 1.00 80.56 206 PRO A O 1
ATOM 1576 N N . SER A 1 207 ? 19.452 6.001 -6.163 1.00 82.31 207 SER A N 1
ATOM 1577 C CA . SER A 1 207 ? 18.158 5.796 -6.815 1.00 82.31 207 SER A CA 1
ATOM 1578 C C . SER A 1 207 ? 17.505 4.483 -6.377 1.00 82.31 207 SER A C 1
ATOM 1580 O O . SER A 1 207 ? 18.182 3.479 -6.182 1.00 82.31 207 SER A O 1
ATOM 1582 N N . PHE A 1 208 ? 16.176 4.476 -6.258 1.00 86.19 208 PHE A N 1
ATOM 1583 C CA . PHE A 1 208 ? 15.376 3.255 -6.101 1.00 86.19 208 PHE A CA 1
ATOM 1584 C C . PHE A 1 208 ? 14.880 2.767 -7.467 1.00 86.19 208 PHE A C 1
ATOM 1586 O O . PHE A 1 208 ? 14.547 3.573 -8.348 1.00 86.19 208 PHE A O 1
ATOM 1593 N N . CYS A 1 209 ? 14.743 1.452 -7.657 1.00 89.00 209 CYS A N 1
ATOM 1594 C CA . CYS A 1 209 ? 14.144 0.925 -8.873 1.00 89.00 209 CYS A CA 1
ATOM 1595 C C . CYS A 1 209 ? 12.648 1.256 -8.915 1.00 89.00 209 CYS A C 1
ATOM 1597 O O . CYS A 1 209 ? 11.877 0.993 -7.994 1.00 89.00 209 CYS A O 1
ATOM 1599 N N . ALA A 1 210 ? 12.206 1.791 -10.051 1.00 89.38 210 ALA A N 1
ATOM 1600 C CA . ALA A 1 210 ? 10.808 2.143 -10.280 1.00 89.38 210 ALA A CA 1
ATOM 1601 C C . ALA A 1 210 ? 10.239 1.519 -11.559 1.00 89.38 210 ALA A C 1
ATOM 1603 O O . ALA A 1 210 ? 9.153 1.895 -11.992 1.00 89.38 210 ALA A O 1
ATOM 1604 N N . MET A 1 211 ? 10.944 0.592 -12.217 1.00 91.19 211 MET A N 1
ATOM 1605 C CA . MET A 1 211 ? 10.601 0.189 -13.591 1.00 91.19 211 MET A CA 1
ATOM 1606 C C . MET A 1 211 ? 9.190 -0.389 -13.720 1.00 91.19 211 MET A C 1
ATOM 1608 O O . MET A 1 211 ? 8.449 -0.022 -14.635 1.00 91.19 211 MET A O 1
ATOM 1612 N N . CYS A 1 212 ? 8.761 -1.221 -12.771 1.00 93.19 212 CYS A N 1
ATOM 1613 C CA . CYS A 1 212 ? 7.399 -1.758 -12.751 1.00 93.19 212 CYS A CA 1
ATOM 1614 C C . CYS A 1 212 ? 6.333 -0.680 -12.468 1.00 93.19 212 CYS A C 1
ATOM 1616 O O . CYS A 1 212 ? 5.227 -0.752 -13.005 1.00 93.19 212 CYS A O 1
ATOM 1618 N N . VAL A 1 213 ? 6.673 0.347 -11.684 1.00 93.56 213 VAL A N 1
ATOM 1619 C CA . VAL A 1 213 ? 5.804 1.496 -11.393 1.00 93.56 213 VAL A CA 1
ATOM 1620 C C . VAL A 1 213 ? 5.673 2.410 -12.620 1.00 93.56 213 VAL A C 1
ATOM 1622 O O . VAL A 1 213 ? 4.569 2.834 -12.969 1.00 93.56 213 VAL A O 1
ATOM 1625 N N . ARG A 1 214 ? 6.788 2.674 -13.312 1.00 91.19 214 ARG A N 1
ATOM 1626 C CA . ARG A 1 214 ? 6.889 3.546 -14.497 1.00 91.19 214 ARG A CA 1
ATOM 1627 C C . ARG A 1 214 ? 6.240 2.944 -15.744 1.00 91.19 214 ARG A C 1
ATOM 1629 O O . ARG A 1 214 ? 5.593 3.645 -16.526 1.00 91.19 214 ARG A O 1
ATOM 1636 N N . SER A 1 215 ? 6.420 1.641 -15.941 1.00 93.44 215 SER A N 1
ATOM 1637 C CA . SER A 1 215 ? 5.911 0.917 -17.114 1.00 93.44 215 SER A CA 1
ATOM 1638 C C . SER A 1 215 ? 4.406 0.650 -17.053 1.00 93.44 215 SER A C 1
ATOM 1640 O O . SER A 1 215 ? 3.777 0.510 -18.106 1.00 93.44 215 SER A O 1
ATOM 1642 N N . CYS A 1 216 ? 3.813 0.622 -15.852 1.00 95.56 216 CYS A N 1
ATOM 1643 C CA . CYS A 1 216 ? 2.386 0.370 -15.682 1.00 95.56 216 CYS A CA 1
ATOM 1644 C C . CYS A 1 216 ? 1.538 1.448 -16.391 1.00 95.56 216 CYS A C 1
ATOM 1646 O O . CYS A 1 216 ? 1.726 2.641 -16.115 1.00 95.56 216 CYS A O 1
ATOM 1648 N N . PRO A 1 217 ? 0.611 1.058 -17.292 1.00 95.12 217 PRO A N 1
ATOM 1649 C CA . PRO A 1 217 ? -0.201 2.002 -18.060 1.00 95.12 217 PRO A CA 1
ATOM 1650 C C . PRO A 1 217 ? -1.347 2.630 -17.252 1.00 95.12 217 PRO A C 1
ATOM 1652 O O . PRO A 1 217 ? -1.861 3.661 -17.660 1.00 95.12 217 PRO A O 1
ATOM 1655 N N . VAL A 1 218 ? -1.734 2.035 -16.121 1.00 95.81 218 VAL A N 1
ATOM 1656 C CA . VAL A 1 218 ? -2.864 2.486 -15.290 1.00 95.81 218 VAL A CA 1
ATOM 1657 C C . VAL A 1 218 ? -2.473 3.692 -14.449 1.00 95.81 218 VAL A C 1
ATOM 1659 O O . VAL A 1 218 ? -1.392 3.655 -13.864 1.00 95.81 218 VAL A O 1
ATOM 1662 N N . GLY A 1 219 ? -3.350 4.698 -14.352 1.00 86.38 219 GLY A N 1
ATOM 1663 C CA . GLY A 1 219 ? -3.208 5.890 -13.499 1.00 86.38 219 GLY A CA 1
ATOM 1664 C C . GLY A 1 219 ? -2.188 6.912 -14.004 1.00 86.38 219 GLY A C 1
ATOM 1665 O O . GLY A 1 219 ? -1.387 7.428 -13.215 1.00 86.38 219 GLY A O 1
ATOM 1666 N N . LYS A 1 220 ? -2.048 7.025 -15.330 1.00 78.12 220 LYS A N 1
ATOM 1667 C CA . LYS A 1 220 ? -1.171 7.995 -16.004 1.00 78.12 220 LYS A CA 1
ATOM 1668 C C . LYS A 1 220 ? -1.924 9.283 -16.267 1.00 78.12 220 LYS A C 1
ATOM 1670 O O . LYS A 1 220 ? -3.110 9.169 -16.636 1.00 78.12 220 LYS A O 1
#

Mean predicted aligned error: 4.39 Å

pLDDT: mean 90.87, std 9.34, range [47.62, 98.62]